Protein AF-0000000084644646 (afdb_homodimer)

InterPro domains:
  IPR000740 GrpE nucleotide exchange factor [MF_01151] (1-124)
  IPR000740 GrpE nucleotide exchange factor [PF01025] (2-123)
  IPR000740 GrpE nucleotide exchange factor [PR00773] (27-42)
  IPR000740 GrpE nucleotide exchange factor [PR00773] (75-90)
  IPR000740 GrpE nucleotide exchange factor [PR00773] (103-122)
  IPR000740 GrpE nucleotide exchange factor [PS01071] (78-122)
  IPR000740 GrpE nucleotide exchange factor [PTHR21237] (2-124)
  IPR000740 GrpE nucleotide exchange factor [cd00446] (2-122)
  IPR009012 GrpE nucleotide exchange factor, head [G3DSA:2.30.22.10] (67-130)
  IPR009012 GrpE nucleotide exchange factor, head [SSF51064] (69-124)
  IPR013805 GrpE nucleotide exchange factor, coiled-coil [G3DSA:3.90.20.20] (1-66)
  IPR013805 GrpE nucleotide exchange factor, coiled-coil [SSF58014] (2-65)

pLDDT: mean 79.56, std 26.29, range [20.42, 98.88]

Foldseek 3Di:
DVVVVVVVVVVVVVVVVVVVVVVVLVVVLVCVVVVVVLVVCVVVCVLVDDDVVVVSVVVVVVQVVQAKDKDDDFFAFDDPVAADEDAEDDDPPPQWTKTFHDWPAIWMAGVVGTSDHTYTHIYTDRPPPCPVPPPPPPPPPPPCVPPDDDDDDDDDDDD/DVVVVVVVVVVVVVVVVVVVVVVVLVVVLVCVVVVVVLVVCVVVCVLVDDPVVVVSVVVVVVQVVQAKDKDDDFFAFDDPVAADEDAEDDDPPPQWTKTFHAWPAIWMAGVVGTSDHTYTHIYTDRPPPCVVPPPPPPPPPPPDDDDDDDDDDDDDDDD

Solvent-accessible surface area (backbone atoms only — not comparable to full-atom values): 18466 Å² total; per-residue (Å²): 108,71,63,58,50,51,52,48,52,52,50,46,55,50,49,21,50,51,33,20,52,49,29,39,48,52,56,54,51,67,43,44,65,41,52,51,51,50,54,51,33,49,75,72,52,68,46,74,57,64,77,55,29,54,40,50,50,47,49,51,49,47,45,42,70,72,37,47,40,76,46,70,52,65,71,36,73,64,42,77,88,50,36,40,75,80,45,80,45,70,89,70,56,93,69,40,46,52,20,26,61,41,64,82,36,78,12,33,26,46,72,90,42,77,68,40,56,10,33,26,28,34,29,52,40,64,67,60,79,66,70,66,69,82,77,77,75,73,75,78,76,77,76,77,66,74,76,86,76,83,79,75,87,77,83,86,84,83,133,107,70,64,60,50,52,52,49,52,52,51,46,55,49,49,21,51,50,35,20,52,50,29,39,49,51,58,53,51,67,44,43,65,41,51,51,51,49,54,51,35,50,74,73,52,68,47,75,57,64,76,57,30,54,40,51,50,48,48,51,49,47,45,44,70,72,38,48,42,77,46,70,52,64,70,34,73,64,43,79,90,52,37,41,75,80,42,81,44,69,88,69,57,94,70,40,46,54,20,27,63,42,66,81,38,76,11,35,26,46,72,90,42,76,68,38,56,10,34,27,29,32,31,51,40,64,66,60,78,62,72,62,66,81,75,76,72,73,73,74,77,70,80,79,77,82,70,85,72,88,78,88,82,82,83,82,88,85,129

Secondary structure (DSSP, 8-state):
-HHHHHHHHHHHHHHHHHHHHHHHHHHHHHTHHHHHHHHHHHHHTTTSSSHHHHHHHHHHHHHHHTTEEEE--TTSBP-TTTEEEEEEES---TTEEEEEEEEEE-EEEETTEEEEPEEEEEEEEE--S------------------------------/-HHHHHHHHHHHHHHHHHHHHHHHHHHHHHTHHHHHHHHHHHHHTTTSSSHHHHHHHHHHHHHHHTTEEEE--TTSBP-TTTEEEEEEES---TTEEEEEEEEEE-EEEETTEEEEPEEEEEEEEE--TT-----------------------------

Sequence (318 aa):
MQADFANYRKRALRDQQAAADRAKASVVSELLHAVDDIERARKHGDLDFGPLKAVADKMMSVLTGLGLKSFGAEGEDFDPVLHEAVQHEGDGGQDAKPVIGTVMRQGYQLGEHVLRNALVAVVETIADDTSEAGSTQQPADSGEAGRPDTADNADAPAEMQADFANYRKRALRDQQAAADRAKASVVSELLHAVDDIERARKHGDLDFGPLKAVADKMMSVLTGLGLKSFGAEGEDFDPVLHEAVQHEGDGGQDAKPVIGTVMRQGYQLGEHVLRNALVAVVETIADDTSEAGSTQQPADSGEAGRPDTADNADAPAE

Radius of gyration: 39.94 Å; Cα contacts (8 Å, |Δi|>4): 393; chains: 2; bounding box: 104×176×83 Å

Structure (mmCIF, N/CA/C/O backbone):
data_AF-0000000084644646-model_v1
#
loop_
_entity.id
_entity.type
_entity.pdbx_description
1 polymer 'GrpE family protein'
#
loop_
_atom_site.group_PDB
_atom_site.id
_atom_site.type_symbol
_atom_site.label_atom_id
_atom_site.label_alt_id
_atom_site.label_comp_id
_atom_site.label_asym_id
_atom_site.label_entity_id
_atom_site.label_seq_id
_atom_site.pdbx_PDB_ins_code
_atom_site.Cartn_x
_atom_site.Cartn_y
_atom_site.Cartn_z
_atom_site.occupancy
_atom_site.B_iso_or_equiv
_atom_site.auth_seq_id
_atom_site.auth_comp_id
_atom_site.auth_asym_id
_atom_site.auth_atom_id
_atom_site.pdbx_PDB_model_num
ATOM 1 N N . MET A 1 1 ? -42.531 0.126 3.594 1 69.69 1 MET A N 1
ATOM 2 C CA . MET A 1 1 ? -41.625 -1.017 3.664 1 69.69 1 MET A CA 1
ATOM 3 C C . MET A 1 1 ? -40.688 -1.024 2.479 1 69.69 1 MET A C 1
ATOM 5 O O . MET A 1 1 ? -39.469 -1.116 2.658 1 69.69 1 MET A O 1
ATOM 9 N N . GLN A 1 2 ? -41.219 -0.684 1.266 1 80 2 GLN A N 1
ATOM 10 C CA . GLN A 1 2 ? -40.406 -0.626 0.056 1 80 2 GLN A CA 1
ATOM 11 C C . GLN A 1 2 ? -39.406 0.521 0.122 1 80 2 GLN A C 1
ATOM 13 O O . GLN A 1 2 ? -38.219 0.343 -0.203 1 80 2 GLN A O 1
ATOM 18 N N . ALA A 1 3 ? -39.875 1.614 0.71 1 86.25 3 ALA A N 1
ATOM 19 C CA . ALA A 1 3 ? -39 2.789 0.799 1 86.25 3 ALA A CA 1
ATOM 20 C C . ALA A 1 3 ? -37.875 2.572 1.813 1 86.25 3 ALA A C 1
ATOM 22 O O . ALA A 1 3 ? -36.75 2.975 1.582 1 86.25 3 ALA A O 1
ATOM 23 N N . ASP A 1 4 ? -38.25 1.938 2.893 1 84.38 4 ASP A N 1
ATOM 24 C CA . ASP A 1 4 ? -37.281 1.646 3.93 1 84.38 4 ASP A CA 1
ATOM 25 C C . ASP A 1 4 ? -36.156 0.734 3.398 1 84.38 4 ASP A C 1
ATOM 27 O O . ASP A 1 4 ? -35 0.946 3.688 1 84.38 4 ASP A O 1
ATOM 31 N N . PHE A 1 5 ? -36.625 -0.142 2.586 1 88.31 5 PHE A N 1
ATOM 32 C CA . PHE A 1 5 ? -35.656 -1.076 2.016 1 88.31 5 PHE A CA 1
ATOM 33 C C . PHE A 1 5 ? -34.781 -0.376 1.002 1 88.31 5 PHE A C 1
ATOM 35 O O . PHE A 1 5 ? -33.562 -0.618 0.963 1 88.31 5 PHE A O 1
ATOM 42 N N . ALA A 1 6 ? -35.312 0.511 0.29 1 90.06 6 ALA A N 1
ATOM 43 C CA . ALA A 1 6 ? -34.531 1.275 -0.683 1 90.06 6 ALA A CA 1
ATOM 44 C C . ALA A 1 6 ? -33.5 2.16 0.012 1 90.06 6 ALA A C 1
ATOM 46 O O . ALA A 1 6 ? -32.375 2.279 -0.449 1 90.06 6 ALA A O 1
ATOM 47 N N . ASN A 1 7 ? -33.969 2.744 1.066 1 92.88 7 ASN A N 1
ATOM 48 C CA . ASN A 1 7 ? -33.031 3.568 1.845 1 92.88 7 ASN A CA 1
ATOM 49 C C . ASN A 1 7 ? -31.906 2.734 2.43 1 92.88 7 ASN A C 1
ATOM 51 O O . ASN A 1 7 ? -30.75 3.164 2.426 1 92.88 7 ASN A O 1
ATOM 55 N N . TYR A 1 8 ? -32.25 1.638 2.9 1 93.31 8 TYR A N 1
ATOM 56 C CA . TYR A 1 8 ? -31.25 0.748 3.477 1 93.31 8 TYR A CA 1
ATOM 57 C C . TYR A 1 8 ? -30.219 0.323 2.428 1 93.31 8 TYR A C 1
ATOM 59 O O . TYR A 1 8 ? -29.031 0.265 2.707 1 93.31 8 TYR A O 1
ATOM 67 N N . ARG A 1 9 ? -30.672 0.011 1.222 1 93.88 9 ARG A N 1
ATOM 68 C CA . ARG A 1 9 ? -29.797 -0.405 0.13 1 93.88 9 ARG A CA 1
ATOM 69 C C . ARG A 1 9 ? -28.797 0.695 -0.222 1 93.88 9 ARG A C 1
ATOM 71 O O . ARG A 1 9 ? -27.625 0.425 -0.424 1 93.88 9 ARG A O 1
ATOM 78 N N . LYS A 1 10 ? -29.312 1.836 -0.232 1 95.75 10 LYS A N 1
ATOM 79 C CA . LYS A 1 10 ? -28.438 2.971 -0.534 1 95.75 10 LYS A CA 1
ATOM 80 C C . LYS A 1 10 ? -27.359 3.133 0.531 1 95.75 10 LYS A C 1
ATOM 82 O O . LYS A 1 10 ? -26.188 3.371 0.208 1 95.75 10 LYS A O 1
ATOM 87 N N . ARG A 1 11 ? -27.766 3.08 1.753 1 96.06 11 ARG A N 1
ATOM 88 C CA . ARG A 1 11 ? -26.812 3.176 2.854 1 96.06 11 ARG A CA 1
ATOM 89 C C . ARG A 1 11 ? -25.797 2.051 2.791 1 96.06 11 ARG A C 1
ATOM 91 O O . ARG A 1 11 ? -24.609 2.273 3.025 1 96.06 11 ARG A O 1
ATOM 98 N N . ALA A 1 12 ? -26.25 0.875 2.445 1 96.19 12 ALA A N 1
ATOM 99 C CA . ALA A 1 12 ? -25.375 -0.282 2.371 1 96.19 12 ALA A CA 1
ATOM 100 C C . ALA A 1 12 ? -24.281 -0.076 1.316 1 96.19 12 ALA A C 1
ATOM 102 O O . ALA A 1 12 ? -23.125 -0.429 1.533 1 96.19 12 ALA A O 1
ATOM 103 N N . LEU A 1 13 ? -24.672 0.456 0.194 1 96.81 13 LEU A N 1
ATOM 104 C CA . LEU A 1 13 ? -23.719 0.726 -0.867 1 96.81 13 LEU A CA 1
ATOM 105 C C . LEU A 1 13 ? -22.703 1.777 -0.426 1 96.81 13 LEU A C 1
ATOM 107 O O . LEU A 1 13 ? -21.516 1.652 -0.711 1 96.81 13 LEU A O 1
ATOM 111 N N . ARG A 1 14 ? -23.172 2.723 0.29 1 97.19 14 ARG A N 1
ATOM 112 C CA . ARG A 1 14 ? -22.281 3.75 0.819 1 97.19 14 ARG A CA 1
ATOM 113 C C . ARG A 1 14 ? -21.297 3.158 1.834 1 97.19 14 ARG A C 1
ATOM 115 O O . ARG A 1 14 ? -20.109 3.486 1.825 1 97.19 14 ARG A O 1
ATOM 122 N N . ASP A 1 15 ? -21.906 2.34 2.637 1 97.5 15 ASP A N 1
ATOM 123 C CA . ASP A 1 15 ? -21.078 1.693 3.652 1 97.5 15 ASP A CA 1
ATOM 124 C C . ASP A 1 15 ? -20.016 0.798 3.014 1 97.5 15 ASP A C 1
ATOM 126 O O . ASP A 1 15 ? -18.906 0.699 3.514 1 97.5 15 ASP A O 1
ATOM 130 N N . GLN A 1 16 ? -20.328 0.205 1.918 1 97.69 16 GLN A N 1
ATOM 131 C CA . GLN A 1 16 ? -19.375 -0.612 1.171 1 97.69 16 GLN A CA 1
ATOM 132 C C . GLN A 1 16 ? -18.219 0.233 0.644 1 97.69 16 GLN A C 1
ATOM 134 O O . GLN A 1 16 ? -17.047 -0.141 0.789 1 97.69 16 GLN A O 1
ATOM 139 N N . GLN A 1 17 ? -18.516 1.289 0.155 1 97.69 17 GLN A N 1
ATOM 140 C CA . GLN A 1 17 ? -17.484 2.186 -0.371 1 97.69 17 GLN A CA 1
ATOM 141 C C . GLN A 1 17 ? -16.609 2.74 0.75 1 97.69 17 GLN A C 1
ATOM 143 O O . GLN A 1 17 ? -15.398 2.846 0.599 1 97.69 17 GLN A O 1
ATOM 148 N N . ALA A 1 18 ? -17.234 3.102 1.836 1 97.44 18 ALA A N 1
ATOM 149 C CA . ALA A 1 18 ? -16.5 3.619 2.982 1 97.44 18 ALA A CA 1
ATOM 150 C C . ALA A 1 18 ? -15.523 2.576 3.521 1 97.44 18 ALA A C 1
ATOM 152 O O . ALA A 1 18 ? -14.406 2.908 3.926 1 97.44 18 ALA A O 1
ATOM 153 N N . ALA A 1 19 ? -15.969 1.361 3.5 1 97.69 19 ALA A N 1
ATOM 154 C CA . ALA A 1 19 ? -15.102 0.277 3.957 1 97.69 19 ALA A CA 1
ATOM 155 C C . ALA A 1 19 ? -13.883 0.125 3.051 1 97.69 19 ALA A C 1
ATOM 157 O O . ALA A 1 19 ? -12.766 -0.087 3.529 1 97.69 19 ALA A O 1
ATOM 158 N N . ALA A 1 20 ? -14.086 0.275 1.779 1 98 20 ALA A N 1
ATOM 159 C CA . ALA A 1 20 ? -12.984 0.213 0.82 1 98 20 ALA A CA 1
ATOM 160 C C . ALA A 1 20 ? -12 1.357 1.04 1 98 20 ALA A C 1
ATOM 162 O O . ALA A 1 20 ? -10.789 1.147 1.041 1 98 20 ALA A O 1
ATOM 163 N N . ASP A 1 21 ? -12.516 2.457 1.255 1 97.75 21 ASP A N 1
ATOM 164 C CA . ASP A 1 21 ? -11.664 3.629 1.468 1 97.75 21 ASP A CA 1
ATOM 165 C C . ASP A 1 21 ? -10.844 3.486 2.744 1 97.75 21 ASP A C 1
ATOM 167 O O . ASP A 1 21 ? -9.656 3.826 2.766 1 97.75 21 ASP A O 1
ATOM 171 N N . ARG A 1 22 ? -11.453 2.973 3.744 1 97.12 22 ARG A N 1
ATOM 172 C CA . ARG A 1 22 ? -10.758 2.773 5.012 1 97.12 22 ARG A CA 1
ATOM 173 C C . ARG A 1 22 ? -9.664 1.718 4.875 1 97.12 22 ARG A C 1
ATOM 175 O O . ARG A 1 22 ? -8.594 1.845 5.473 1 97.12 22 ARG A O 1
ATOM 182 N N . ALA A 1 23 ? -9.977 0.747 4.094 1 97.56 23 ALA A N 1
ATOM 183 C CA . ALA A 1 23 ? -8.992 -0.308 3.887 1 97.56 23 ALA A CA 1
ATOM 184 C C . ALA A 1 23 ? -7.766 0.223 3.145 1 97.56 23 ALA A C 1
ATOM 186 O O . ALA A 1 23 ? -6.629 -0.072 3.518 1 97.56 23 ALA A O 1
ATOM 187 N N . LYS A 1 24 ? -7.957 1.022 2.174 1 98.12 24 LYS A N 1
ATOM 188 C CA . LYS A 1 24 ? -6.852 1.661 1.465 1 98.12 24 LYS A CA 1
ATOM 189 C C . LYS A 1 24 ? -6.023 2.531 2.406 1 98.12 24 LYS A C 1
ATOM 191 O O . LYS A 1 24 ? -4.793 2.451 2.416 1 98.12 24 LYS A O 1
ATOM 196 N N . ALA A 1 25 ? -6.75 3.24 3.172 1 98.19 25 ALA A N 1
ATOM 197 C CA . ALA A 1 25 ? -6.094 4.137 4.117 1 98.19 25 ALA A CA 1
ATOM 198 C C . ALA A 1 25 ? -5.258 3.355 5.125 1 98.19 25 ALA A C 1
ATOM 200 O O . ALA A 1 25 ? -4.152 3.77 5.48 1 98.19 25 ALA A O 1
ATOM 201 N N . SER A 1 26 ? -5.766 2.297 5.527 1 97.62 26 SER A N 1
ATOM 202 C CA . SER A 1 26 ? -5.062 1.474 6.508 1 97.62 26 SER A CA 1
ATOM 203 C C . SER A 1 26 ? -3.762 0.922 5.934 1 97.62 26 SER A C 1
ATOM 205 O O . SER A 1 26 ? -2.725 0.95 6.598 1 97.62 26 SER A O 1
ATOM 207 N N . VAL A 1 27 ? -3.756 0.471 4.699 1 98 27 VAL A N 1
ATOM 208 C CA . VAL A 1 27 ? -2.547 -0.05 4.07 1 98 27 VAL A CA 1
ATOM 209 C C . VAL A 1 27 ? -1.52 1.068 3.918 1 98 27 VAL A C 1
ATOM 211 O O . VAL A 1 27 ? -0.35 0.897 4.27 1 98 27 VAL A O 1
ATOM 214 N N . VAL A 1 28 ? -1.95 2.135 3.451 1 98.38 28 VAL A N 1
ATOM 215 C CA . VAL A 1 28 ? -1.043 3.252 3.209 1 98.38 28 VAL A CA 1
ATOM 216 C C . VAL A 1 28 ? -0.473 3.752 4.535 1 98.38 28 VAL A C 1
ATOM 218 O O . VAL A 1 28 ? 0.704 4.109 4.617 1 98.38 28 VAL A O 1
ATOM 221 N N . SER A 1 29 ? -1.281 3.727 5.586 1 98.5 29 SER A N 1
ATOM 222 C CA . SER A 1 29 ? -0.823 4.133 6.91 1 98.5 29 SER A CA 1
ATOM 223 C C . SER A 1 29 ? 0.323 3.252 7.395 1 98.5 29 SER A C 1
ATOM 225 O O . SER A 1 29 ? 1.281 3.742 7.996 1 98.5 29 SER A O 1
ATOM 227 N N . GLU A 1 30 ? 0.256 2.004 7.098 1 97.62 30 GLU A N 1
ATOM 228 C CA . GLU A 1 30 ? 1.301 1.073 7.516 1 97.62 30 GLU A CA 1
ATOM 229 C C . GLU A 1 30 ? 2.607 1.341 6.773 1 97.62 30 GLU A C 1
ATOM 231 O O . GLU A 1 30 ? 3.686 0.988 7.258 1 97.62 30 GLU A O 1
ATOM 236 N N . LEU A 1 31 ? 2.5 2.031 5.688 1 97.5 31 LEU A N 1
ATOM 237 C CA . LEU A 1 31 ? 3.674 2.273 4.855 1 97.5 31 LEU A CA 1
ATOM 238 C C . LEU A 1 31 ? 4.297 3.627 5.176 1 97.5 31 LEU A C 1
ATOM 240 O O . LEU A 1 31 ? 5.355 3.973 4.641 1 97.5 31 LEU A O 1
ATOM 244 N N . LEU A 1 32 ? 3.725 4.324 6.09 1 97.69 32 LEU A N 1
ATOM 245 C CA . LEU A 1 32 ? 4.168 5.691 6.332 1 97.69 32 LEU A CA 1
ATOM 246 C C . LEU A 1 32 ? 5.574 5.711 6.922 1 97.69 32 LEU A C 1
ATOM 248 O O . LEU A 1 32 ? 6.355 6.625 6.645 1 97.69 32 LEU A O 1
ATOM 252 N N . HIS A 1 33 ? 5.957 4.781 7.652 1 94.31 33 HIS A N 1
ATOM 253 C CA . HIS A 1 33 ? 7.316 4.738 8.18 1 94.31 33 HIS A CA 1
ATOM 254 C C . HIS A 1 33 ? 8.336 4.621 7.051 1 94.31 33 HIS A C 1
ATOM 256 O O . HIS A 1 33 ? 9.414 5.219 7.121 1 94.31 33 HIS A O 1
ATOM 262 N N . ALA A 1 34 ? 8 3.857 6.059 1 93.5 34 ALA A N 1
ATOM 263 C CA . ALA A 1 34 ? 8.875 3.758 4.895 1 93.5 34 ALA A CA 1
ATOM 264 C C . ALA A 1 34 ? 8.945 5.086 4.148 1 93.5 34 ALA A C 1
ATOM 266 O O . ALA A 1 34 ? 10.016 5.484 3.68 1 93.5 34 ALA A O 1
ATOM 267 N N . VAL A 1 35 ? 7.84 5.727 4.023 1 95.56 35 VAL A N 1
ATOM 268 C CA . VAL A 1 35 ? 7.789 7.035 3.377 1 95.56 35 VAL A CA 1
ATOM 269 C C . VAL A 1 35 ? 8.688 8.016 4.129 1 95.56 35 VAL A C 1
ATOM 271 O O . VAL A 1 35 ? 9.469 8.742 3.514 1 95.56 35 VAL A O 1
ATOM 274 N N . ASP A 1 36 ? 8.578 7.914 5.418 1 94.75 36 ASP A N 1
ATOM 275 C CA . ASP A 1 36 ? 9.414 8.781 6.242 1 94.75 36 ASP A CA 1
ATOM 276 C C . ASP A 1 36 ? 10.891 8.516 5.992 1 94.75 36 ASP A C 1
ATOM 278 O O . ASP A 1 36 ? 11.688 9.453 5.895 1 94.75 36 ASP A O 1
ATOM 282 N N . ASP A 1 37 ? 11.211 7.289 5.918 1 92.31 37 ASP A N 1
ATOM 283 C CA . ASP A 1 37 ? 12.602 6.918 5.68 1 92.31 37 ASP A CA 1
ATOM 284 C C . ASP A 1 37 ? 13.062 7.375 4.297 1 92.31 37 ASP A C 1
ATOM 286 O O . ASP A 1 37 ? 14.195 7.824 4.133 1 92.31 37 ASP A O 1
ATOM 290 N N . ILE A 1 38 ? 12.234 7.312 3.324 1 92.94 38 ILE A N 1
ATOM 291 C CA . ILE A 1 38 ? 12.555 7.754 1.97 1 92.94 38 ILE A CA 1
ATOM 292 C C . ILE A 1 38 ? 12.789 9.266 1.959 1 92.94 38 ILE A C 1
ATOM 294 O O . ILE A 1 38 ? 13.773 9.742 1.385 1 92.94 38 ILE A O 1
ATOM 298 N N . GLU A 1 39 ? 11.93 9.938 2.598 1 93.25 39 GLU A N 1
ATOM 299 C CA . GLU A 1 39 ? 12.039 11.391 2.635 1 93.25 39 GLU A CA 1
ATOM 300 C C . GLU A 1 39 ? 13.305 11.828 3.373 1 93.25 39 GLU A C 1
ATOM 302 O O . GLU A 1 39 ? 13.977 12.781 2.963 1 93.25 39 GLU A O 1
ATOM 307 N N . ARG A 1 40 ? 13.594 11.141 4.395 1 92.19 40 ARG A N 1
ATOM 308 C CA . ARG A 1 40 ? 14.828 11.43 5.129 1 92.19 40 ARG A CA 1
ATOM 309 C C . ARG A 1 40 ? 16.047 11.172 4.262 1 92.19 40 ARG A C 1
ATOM 311 O O . ARG A 1 40 ? 16.984 11.977 4.242 1 92.19 40 ARG A O 1
ATOM 318 N N . ALA A 1 41 ? 16.047 10.086 3.666 1 89.12 41 ALA A N 1
ATOM 319 C CA . ALA A 1 41 ? 17.156 9.734 2.785 1 89.12 41 ALA A CA 1
ATOM 320 C C . ALA A 1 41 ? 17.328 10.766 1.673 1 89.12 41 ALA A C 1
ATOM 322 O O . ALA A 1 41 ? 18.453 11.133 1.315 1 89.12 41 ALA A O 1
ATOM 323 N N . ARG A 1 42 ? 16.25 11.219 1.121 1 90.06 42 ARG A N 1
ATOM 324 C CA . ARG A 1 42 ? 16.281 12.234 0.076 1 90.06 42 ARG A CA 1
ATOM 325 C C . ARG A 1 42 ? 16.922 13.523 0.592 1 90.06 42 ARG A C 1
ATOM 327 O O . ARG A 1 42 ? 17.734 14.141 -0.093 1 90.06 42 ARG A O 1
ATOM 334 N N . LYS A 1 43 ? 16.578 13.867 1.71 1 90.94 43 LYS A N 1
ATOM 335 C CA . LYS A 1 43 ? 17.109 15.086 2.314 1 90.94 43 LYS A CA 1
ATOM 336 C C . LYS A 1 43 ? 18.609 14.984 2.527 1 90.94 43 LYS A C 1
ATOM 338 O O . LYS A 1 4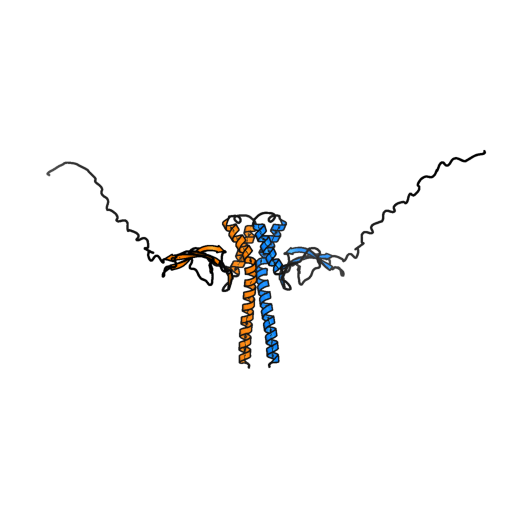3 ? 19.328 15.984 2.434 1 90.94 43 LYS A O 1
ATOM 343 N N . HIS A 1 44 ? 19.156 13.812 2.756 1 88.62 44 HIS A N 1
ATOM 344 C CA . HIS A 1 44 ? 20.562 13.617 3.037 1 88.62 44 HIS A CA 1
ATOM 345 C C . HIS A 1 44 ? 21.344 13.32 1.76 1 88.62 44 HIS A C 1
ATOM 347 O O . HIS A 1 44 ? 22.562 13.125 1.8 1 88.62 44 HIS A O 1
ATOM 353 N N . GLY A 1 45 ? 20.641 13.164 0.657 1 86.56 45 GLY A N 1
ATOM 354 C CA . GLY A 1 45 ? 21.312 12.922 -0.618 1 86.56 45 GLY A CA 1
ATOM 355 C C . GLY A 1 45 ? 21.609 11.461 -0.868 1 86.56 45 GLY A C 1
ATOM 356 O O . GLY A 1 45 ? 22.328 11.117 -1.812 1 86.56 45 GLY A O 1
ATOM 357 N N . ASP A 1 46 ? 21.047 10.586 -0.043 1 82.69 46 ASP A N 1
ATOM 358 C CA . ASP A 1 46 ? 21.344 9.164 -0.12 1 82.69 46 ASP A CA 1
ATOM 359 C C . ASP A 1 46 ? 20.609 8.516 -1.296 1 82.69 46 ASP A C 1
ATOM 361 O O . ASP A 1 46 ? 20.906 7.379 -1.67 1 82.69 46 ASP A O 1
ATOM 365 N N . LEU A 1 47 ? 19.688 9.32 -1.889 1 83.25 47 LEU A N 1
ATOM 366 C CA . LEU A 1 47 ? 18.891 8.773 -2.986 1 83.25 47 LEU A CA 1
ATOM 367 C C . LEU A 1 47 ? 19.25 9.445 -4.305 1 83.25 47 LEU A C 1
ATOM 369 O O . LEU A 1 47 ? 18.469 9.43 -5.254 1 83.25 47 LEU A O 1
ATOM 373 N N . ASP A 1 48 ? 20.422 9.969 -4.277 1 80.38 48 ASP A N 1
ATOM 374 C CA . ASP A 1 48 ? 20.828 10.664 -5.492 1 80.38 48 ASP A CA 1
ATOM 375 C C . ASP A 1 48 ? 21.266 9.688 -6.574 1 80.38 48 ASP A C 1
ATOM 377 O O . ASP A 1 48 ? 21.234 10.008 -7.762 1 80.38 48 ASP A O 1
ATOM 381 N N . PHE A 1 49 ? 21.641 8.484 -6.137 1 73.19 49 PHE A N 1
ATOM 382 C CA . PHE A 1 49 ? 22.125 7.5 -7.105 1 73.19 49 PHE A CA 1
ATOM 383 C C . PHE A 1 49 ? 21.781 6.086 -6.648 1 73.19 49 PHE A C 1
ATOM 385 O O . PHE A 1 49 ? 21.344 5.883 -5.516 1 73.19 49 PHE A O 1
ATOM 392 N N . GLY A 1 50 ? 21.688 5.207 -7.629 1 72.38 50 GLY A N 1
ATOM 393 C CA . GLY A 1 50 ? 21.641 3.789 -7.312 1 72.38 50 GLY A CA 1
ATOM 394 C C . GLY A 1 50 ? 20.281 3.172 -7.504 1 72.38 50 GLY A C 1
ATOM 395 O O . GLY A 1 50 ? 19.297 3.879 -7.781 1 72.38 50 GLY A O 1
ATOM 396 N N . PRO A 1 51 ? 20.188 1.926 -7.531 1 71.94 51 PRO A N 1
ATOM 397 C CA . PRO A 1 51 ? 19 1.135 -7.816 1 71.94 51 PRO A CA 1
ATOM 398 C C . PRO A 1 51 ? 17.859 1.407 -6.832 1 71.94 51 PRO A C 1
ATOM 400 O O . PRO A 1 51 ? 16.688 1.294 -7.191 1 71.94 51 PRO A O 1
ATOM 403 N N . LEU A 1 52 ? 18.219 1.907 -5.742 1 74.5 52 LEU A N 1
ATOM 404 C CA . LEU A 1 52 ? 17.172 2.031 -4.73 1 74.5 52 LEU A CA 1
ATOM 405 C C . LEU A 1 52 ? 16.469 3.373 -4.848 1 74.5 52 LEU A C 1
ATOM 407 O O . LEU A 1 52 ? 15.367 3.549 -4.305 1 74.5 52 LEU A O 1
ATOM 411 N N . LYS A 1 53 ? 17.109 4.199 -5.625 1 83.56 53 LYS A N 1
ATOM 412 C CA . LYS A 1 53 ? 16.375 5.41 -5.996 1 83.56 53 LYS A CA 1
ATOM 413 C C . LYS A 1 53 ? 15.117 5.07 -6.801 1 83.56 53 LYS A C 1
ATOM 415 O O . LYS A 1 53 ? 14.055 5.645 -6.57 1 83.56 53 LYS A O 1
ATOM 420 N N . ALA A 1 54 ? 15.336 4.176 -7.609 1 84.62 54 ALA A N 1
ATOM 421 C CA . ALA A 1 54 ? 14.227 3.783 -8.469 1 84.62 54 ALA A CA 1
ATOM 422 C C . ALA A 1 54 ? 13.102 3.15 -7.66 1 84.62 54 ALA A C 1
ATOM 424 O O . ALA A 1 54 ? 11.922 3.391 -7.93 1 84.62 54 ALA A O 1
ATOM 425 N N . VAL A 1 55 ? 13.477 2.352 -6.703 1 87.44 55 VAL A N 1
ATOM 426 C CA . VAL A 1 55 ? 12.484 1.706 -5.852 1 87.44 55 VAL A CA 1
ATOM 427 C C . VAL A 1 55 ? 11.727 2.762 -5.043 1 87.44 55 VAL A C 1
ATOM 429 O O . VAL A 1 55 ? 10.5 2.73 -4.965 1 87.44 55 VAL A O 1
ATOM 432 N N . ALA A 1 56 ? 12.5 3.646 -4.488 1 90.31 56 ALA A N 1
ATOM 433 C CA . ALA A 1 56 ? 11.898 4.73 -3.717 1 90.31 56 ALA A CA 1
ATOM 434 C C . ALA A 1 56 ? 10.961 5.566 -4.582 1 90.31 56 ALA A C 1
ATOM 436 O O . ALA A 1 56 ? 9.828 5.852 -4.188 1 90.31 56 ALA A O 1
ATOM 437 N N . ASP A 1 57 ? 11.422 5.863 -5.738 1 91.81 57 ASP A N 1
ATOM 438 C CA . ASP A 1 57 ? 10.633 6.684 -6.652 1 91.81 57 ASP A CA 1
ATOM 439 C C . ASP A 1 57 ? 9.352 5.969 -7.062 1 91.81 57 ASP A C 1
ATOM 441 O O . ASP A 1 57 ? 8.281 6.582 -7.125 1 91.81 57 ASP A O 1
ATOM 445 N N . LYS A 1 58 ? 9.453 4.781 -7.32 1 91.69 58 LYS A N 1
ATOM 446 C CA . LYS A 1 58 ? 8.289 3.992 -7.715 1 91.69 58 LYS A CA 1
ATOM 447 C C . LYS A 1 58 ? 7.289 3.879 -6.57 1 91.69 58 LYS A C 1
ATOM 449 O O . LYS A 1 58 ? 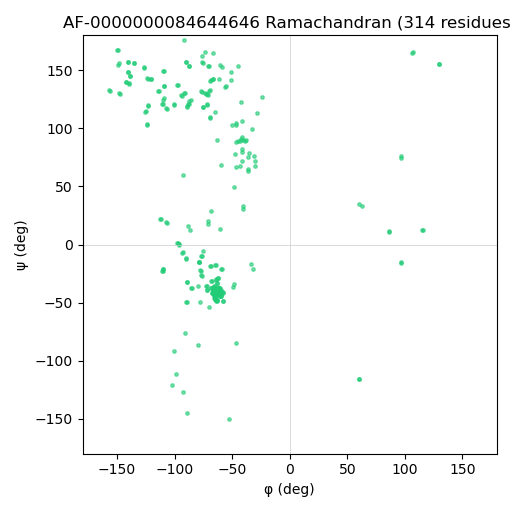6.082 4.039 -6.773 1 91.69 58 LYS A O 1
ATOM 454 N N . MET A 1 59 ? 7.797 3.58 -5.43 1 93.25 59 MET A N 1
ATOM 455 C CA . MET A 1 59 ? 6.918 3.502 -4.266 1 93.25 59 MET A CA 1
ATOM 456 C C . MET A 1 59 ? 6.191 4.82 -4.047 1 93.25 59 MET A C 1
ATOM 458 O O . MET A 1 59 ? 4.969 4.84 -3.879 1 93.25 59 MET A O 1
ATOM 462 N N . MET A 1 60 ? 6.977 5.887 -4.082 1 95.75 60 MET A N 1
ATOM 463 C CA . MET A 1 60 ? 6.371 7.195 -3.859 1 95.75 60 MET A CA 1
ATOM 464 C C . MET A 1 60 ? 5.367 7.523 -4.957 1 95.75 60 MET A C 1
ATOM 466 O O . MET A 1 60 ? 4.312 8.102 -4.688 1 95.75 60 MET A O 1
ATOM 470 N N . SER A 1 61 ? 5.719 7.16 -6.129 1 96.94 61 SER A N 1
ATOM 471 C CA . SER A 1 61 ? 4.82 7.406 -7.254 1 96.94 61 SER A CA 1
ATOM 472 C C . SER A 1 61 ? 3.496 6.672 -7.07 1 96.94 61 SER A C 1
ATOM 474 O O . SER A 1 61 ? 2.428 7.238 -7.316 1 96.94 61 SER A O 1
ATOM 476 N N . VAL A 1 62 ? 3.502 5.473 -6.633 1 96.75 62 VAL A N 1
ATOM 477 C CA . VAL A 1 62 ? 2.293 4.688 -6.406 1 96.75 62 VAL A CA 1
ATOM 478 C C . VAL A 1 62 ? 1.452 5.336 -5.312 1 96.75 62 VAL A C 1
ATOM 480 O O . VAL A 1 62 ? 0.247 5.539 -5.484 1 96.75 62 VAL A O 1
ATOM 483 N N . LEU A 1 63 ? 2.043 5.664 -4.258 1 97.75 63 LEU A N 1
ATOM 484 C CA . LEU A 1 63 ? 1.312 6.211 -3.119 1 97.75 63 LEU A CA 1
ATOM 485 C C . LEU A 1 63 ? 0.71 7.57 -3.459 1 97.75 63 LEU A C 1
ATOM 487 O O . LEU A 1 63 ? -0.432 7.855 -3.094 1 97.75 63 LEU A O 1
ATOM 491 N N . THR A 1 64 ? 1.51 8.352 -4.184 1 98 64 THR A N 1
ATOM 492 C CA . THR A 1 64 ? 0.984 9.641 -4.633 1 98 64 THR A CA 1
ATOM 493 C C . THR A 1 64 ? -0.172 9.438 -5.605 1 98 64 THR A C 1
ATOM 495 O O . THR A 1 64 ? -1.157 10.18 -5.57 1 98 64 THR A O 1
ATOM 498 N N . GLY A 1 65 ? -0.02 8.477 -6.418 1 97.19 65 GLY A N 1
ATOM 499 C CA . GLY A 1 65 ? -1.083 8.148 -7.355 1 97.19 65 GLY A CA 1
ATOM 500 C C . GLY A 1 65 ? -2.365 7.711 -6.676 1 97.19 65 GLY A C 1
ATOM 501 O O . GLY A 1 65 ? -3.459 7.918 -7.207 1 97.19 65 GLY A O 1
ATOM 502 N N . LEU A 1 66 ? -2.258 7.145 -5.523 1 97.06 66 LEU A N 1
ATOM 503 C CA . LEU A 1 66 ? -3.412 6.723 -4.734 1 97.06 66 LEU A CA 1
ATOM 504 C C . LEU A 1 66 ? -4.047 7.914 -4.023 1 97.06 66 LEU A C 1
ATOM 506 O O . LEU A 1 66 ? -5.145 7.797 -3.471 1 97.06 66 LEU A O 1
ATOM 510 N N . GLY A 1 67 ? -3.303 9.008 -3.975 1 97.81 67 GLY A N 1
ATOM 511 C CA . GLY A 1 67 ? -3.855 10.211 -3.373 1 97.81 67 GLY A CA 1
ATOM 512 C C . GLY A 1 67 ? -3.127 10.633 -2.111 1 97.81 67 GLY A C 1
ATOM 513 O O . GLY A 1 67 ? -3.613 11.484 -1.365 1 97.81 67 GLY A O 1
ATOM 514 N N . LEU A 1 68 ? -2.016 10.078 -1.846 1 98.62 68 LEU A N 1
ATOM 515 C CA . LEU A 1 68 ? -1.25 10.461 -0.665 1 98.62 68 LEU A CA 1
ATOM 516 C C . LEU A 1 68 ? -0.68 11.867 -0.818 1 98.62 68 LEU A C 1
ATOM 518 O O . LEU A 1 68 ? -0.075 12.188 -1.844 1 98.62 68 LEU A O 1
ATOM 522 N N . LYS A 1 69 ? -0.882 12.633 0.255 1 98.19 69 LYS A N 1
ATOM 523 C CA . LYS A 1 69 ? -0.348 13.992 0.287 1 98.19 69 LYS A CA 1
ATOM 524 C C . LYS A 1 69 ? 0.213 14.328 1.665 1 98.19 69 LYS A C 1
ATOM 526 O O . LYS A 1 69 ? -0.381 13.977 2.688 1 98.19 69 LYS A O 1
ATOM 531 N N . SER A 1 70 ? 1.333 14.984 1.638 1 98 70 SER A N 1
ATOM 532 C CA . SER A 1 70 ? 1.895 15.477 2.893 1 98 70 SER A CA 1
ATOM 533 C C . SER A 1 70 ? 1.346 16.859 3.244 1 98 70 SER A C 1
ATOM 535 O O . SER A 1 70 ? 0.846 17.562 2.373 1 98 70 SER A O 1
ATOM 537 N N . PHE A 1 71 ? 1.336 17.141 4.527 1 97.81 71 PHE A N 1
ATOM 538 C CA . PHE A 1 71 ? 0.996 18.469 4.996 1 97.81 71 PHE A CA 1
ATOM 539 C C . PHE A 1 71 ? 1.728 18.797 6.293 1 97.81 71 PHE A C 1
ATOM 541 O O . PHE A 1 71 ? 2.316 17.906 6.918 1 97.81 71 PHE A O 1
ATOM 548 N N . GLY A 1 72 ? 1.696 20.094 6.664 1 96.44 72 GLY A N 1
ATOM 549 C CA . GLY A 1 72 ? 2.387 20.562 7.859 1 96.44 72 GLY A CA 1
ATOM 550 C C . GLY A 1 72 ? 3.756 21.141 7.57 1 96.44 72 GLY A C 1
ATOM 551 O O . GLY A 1 72 ? 4.777 20.516 7.855 1 96.44 72 GLY A O 1
ATOM 552 N N . ALA A 1 73 ? 3.762 22.328 7.055 1 96.94 73 ALA A N 1
ATOM 553 C CA . ALA A 1 73 ? 5.012 23.031 6.77 1 96.94 73 ALA A CA 1
ATOM 554 C C . ALA A 1 73 ? 5.211 24.203 7.727 1 96.94 73 ALA A C 1
ATOM 556 O O . ALA A 1 73 ? 4.242 24.812 8.188 1 96.94 73 ALA A O 1
ATOM 557 N N . GLU A 1 74 ? 6.473 24.422 7.957 1 97 74 GLU A N 1
ATOM 558 C CA . GLU A 1 74 ? 6.773 25.594 8.773 1 97 74 GLU A CA 1
ATOM 559 C C . GLU A 1 74 ? 6.176 26.859 8.164 1 97 74 GLU A C 1
ATOM 561 O O . GLU A 1 74 ? 6.203 27.031 6.941 1 97 74 GLU A O 1
ATOM 566 N N . GLY A 1 75 ? 5.578 27.672 9 1 95.75 75 GLY A N 1
ATOM 567 C CA . GLY A 1 75 ? 5.016 28.938 8.539 1 95.75 75 GLY A CA 1
ATOM 568 C C . GLY A 1 75 ? 3.529 28.844 8.242 1 95.75 75 GLY A C 1
ATOM 569 O O . GLY A 1 75 ? 2.852 29.875 8.141 1 95.75 75 GLY A O 1
ATOM 570 N N . GLU A 1 76 ? 2.994 27.719 8.125 1 96.38 76 GLU A N 1
ATOM 571 C CA . GLU A 1 76 ? 1.568 27.531 7.879 1 96.38 76 GLU A CA 1
ATOM 572 C C . GLU A 1 76 ? 0.753 27.766 9.141 1 96.38 76 GLU A C 1
ATOM 574 O O . GLU A 1 76 ? 1.264 27.609 10.258 1 96.38 76 GLU A O 1
ATOM 579 N N . ASP A 1 77 ? -0.524 28.094 8.82 1 96.31 77 ASP A N 1
ATOM 580 C CA . ASP A 1 77 ? -1.431 28.234 9.961 1 96.31 77 ASP A CA 1
ATOM 581 C C . ASP A 1 77 ? -1.644 26.891 10.656 1 96.31 77 ASP A C 1
ATOM 583 O O . ASP A 1 77 ? -1.761 25.859 10 1 96.31 77 ASP A O 1
ATOM 587 N N . PHE A 1 78 ? -1.719 27.047 11.992 1 97.56 78 PHE A N 1
ATOM 588 C CA . PHE A 1 78 ? -2.023 25.859 12.766 1 97.56 78 PHE A CA 1
ATOM 589 C C . PHE A 1 78 ? -3.482 25.453 12.594 1 97.56 78 PHE A C 1
ATOM 591 O O . PHE A 1 78 ? -4.379 26.297 12.664 1 97.56 78 PHE A O 1
ATOM 598 N N . ASP A 1 79 ? -3.715 24.219 12.281 1 97.88 79 ASP A N 1
ATOM 599 C CA . ASP A 1 79 ? -5.035 23.609 12.172 1 97.88 79 ASP A CA 1
ATOM 600 C C . ASP A 1 79 ? -5.137 22.375 13.055 1 97.88 79 ASP A C 1
ATOM 602 O O . ASP A 1 79 ? -4.496 21.359 12.773 1 97.88 79 ASP A O 1
ATOM 606 N N . PRO A 1 80 ? -5.969 22.406 14.055 1 96.94 80 PRO A N 1
ATOM 607 C CA . PRO A 1 80 ? -6.012 21.281 15.008 1 96.94 80 PRO A CA 1
ATOM 608 C C . PRO A 1 80 ? -6.484 19.984 14.367 1 96.94 80 PRO A C 1
ATOM 610 O O . PRO A 1 80 ? -6.273 18.906 14.922 1 96.94 80 PRO A O 1
ATOM 613 N N . VAL A 1 81 ? -7.109 20.047 13.219 1 97.12 81 VAL A N 1
ATOM 614 C CA . VAL A 1 81 ? -7.555 18.844 12.516 1 97.12 81 VAL A CA 1
ATOM 615 C C . VAL A 1 81 ? -6.363 18.172 11.836 1 97.12 81 VAL A C 1
ATOM 617 O O . VAL A 1 81 ? -6.316 16.953 11.734 1 97.12 81 VAL A O 1
ATOM 620 N N . LEU A 1 82 ? -5.414 18.891 11.539 1 98.31 82 LEU A N 1
ATOM 621 C CA . LEU A 1 82 ? -4.281 18.391 10.75 1 98.31 82 LEU A CA 1
ATOM 622 C C . LEU A 1 82 ? -3.023 18.312 11.609 1 98.31 82 LEU A C 1
ATOM 624 O O . LEU A 1 82 ? -2.104 17.547 11.289 1 98.31 82 LEU A O 1
ATOM 628 N N . HIS A 1 83 ? -3.045 19.078 12.625 1 98.75 83 HIS A N 1
ATOM 629 C CA . HIS A 1 83 ? -1.802 19.234 13.367 1 98.75 83 HIS A CA 1
ATOM 630 C C . HIS A 1 83 ? -1.985 18.859 14.836 1 98.75 83 HIS A C 1
ATOM 632 O O . HIS A 1 83 ? -3.037 19.125 15.422 1 98.75 83 HIS A O 1
ATOM 638 N N . GLU A 1 84 ? -0.968 18.234 15.375 1 98.5 84 GLU A N 1
ATOM 639 C CA . GLU A 1 84 ? -0.831 18 16.812 1 98.5 84 GLU A CA 1
ATOM 640 C C . GLU A 1 84 ? 0.293 18.859 17.406 1 98.5 84 GLU A C 1
ATOM 642 O O . GLU A 1 84 ? 1.46 18.688 17.031 1 98.5 84 GLU A O 1
ATOM 647 N N . ALA A 1 85 ? -0.09 19.641 18.328 1 98 85 ALA A N 1
ATOM 648 C CA . ALA A 1 85 ? 0.898 20.531 18.922 1 98 85 ALA A CA 1
ATOM 649 C C . ALA A 1 85 ? 1.548 19.891 20.156 1 98 85 ALA A C 1
ATOM 651 O O . ALA A 1 85 ? 0.854 19.438 21.062 1 98 85 ALA A O 1
ATOM 652 N N . VAL A 1 86 ? 2.889 19.953 20.141 1 97.31 86 VAL A N 1
ATOM 653 C CA . VAL A 1 86 ? 3.588 19.375 21.281 1 97.31 86 VAL A CA 1
ATOM 654 C C . VAL A 1 86 ? 4.227 20.5 22.109 1 97.31 86 VAL A C 1
ATOM 656 O O . VAL A 1 86 ? 4.621 20.281 23.25 1 97.31 86 VAL A O 1
ATOM 659 N N . GLN A 1 87 ? 4.434 21.625 21.531 1 95.69 87 GLN A N 1
ATOM 660 C CA . GLN A 1 87 ? 5.004 22.797 22.188 1 95.69 87 GLN A CA 1
ATOM 661 C C . GLN A 1 87 ? 4.332 24.078 21.688 1 95.69 87 GLN A C 1
ATOM 663 O O . GLN A 1 87 ? 3.998 24.203 20.516 1 95.69 87 GLN A O 1
ATOM 668 N N . HIS A 1 88 ? 4.094 24.984 22.594 1 92.31 88 HIS A N 1
ATOM 669 C CA . HIS A 1 88 ? 3.547 26.312 22.281 1 92.31 88 HIS A CA 1
ATOM 670 C C . HIS A 1 88 ? 4.457 27.422 22.781 1 92.31 88 HIS A C 1
ATOM 672 O O . HIS A 1 88 ? 4.84 27.438 23.953 1 92.31 88 HIS A O 1
ATOM 678 N N . GLU A 1 89 ? 4.832 28.125 21.766 1 87 89 GLU A N 1
ATOM 679 C CA . GLU A 1 89 ? 5.66 29.266 22.141 1 87 89 GLU A CA 1
ATOM 680 C C . GLU A 1 89 ? 4.953 30.578 21.844 1 87 89 GLU A C 1
ATOM 682 O O . GLU A 1 89 ? 4.414 30.766 20.75 1 87 89 GLU A O 1
ATOM 687 N N . GLY A 1 90 ? 4.926 31.516 22.812 1 80.38 90 GLY A N 1
ATOM 688 C CA . GLY A 1 90 ? 4.367 32.844 22.641 1 80.38 90 GLY A CA 1
ATOM 689 C C . GLY A 1 90 ? 3.4 33.219 23.734 1 80.38 90 GLY A C 1
ATOM 690 O O . GLY A 1 90 ? 3.008 32.375 24.547 1 80.38 90 GLY A O 1
ATOM 691 N N . ASP A 1 91 ? 3.244 34.531 23.938 1 70 91 ASP A N 1
ATOM 692 C CA . ASP A 1 91 ? 2.543 35.125 25.078 1 70 91 ASP A CA 1
ATOM 693 C C . ASP A 1 91 ? 1.053 35.281 24.781 1 70 91 ASP A C 1
ATOM 695 O O . ASP A 1 91 ? 0.282 35.688 25.656 1 70 91 ASP A O 1
ATOM 699 N N . GLY A 1 92 ? 0.549 34.656 23.828 1 65.44 92 GLY A N 1
ATOM 700 C CA . GLY A 1 92 ? -0.888 34.594 23.609 1 65.44 92 GLY A CA 1
ATOM 701 C C . GLY A 1 92 ? -1.52 35.969 23.391 1 65.44 92 GLY A C 1
ATOM 702 O O . GLY A 1 92 ? -2.682 36.156 23.734 1 65.44 92 GLY A O 1
ATOM 703 N N . GLY A 1 93 ? -0.802 36.938 22.719 1 63.28 93 GLY A N 1
ATOM 704 C CA . GLY A 1 93 ? -1.534 38.188 22.594 1 63.28 93 GLY A CA 1
ATOM 705 C C . GLY A 1 93 ? -2.834 38.031 21.828 1 63.28 93 GLY A C 1
ATOM 706 O O . GLY A 1 93 ? -3.084 37 21.203 1 63.28 93 GLY A O 1
ATOM 707 N N . GLN A 1 94 ? -3.852 38.906 22.047 1 64.75 94 GLN A N 1
ATOM 708 C CA . GLN A 1 94 ? -5.23 38.875 21.578 1 64.75 94 GLN A CA 1
ATOM 709 C C . GLN A 1 94 ? -5.289 38.625 20.078 1 64.75 94 GLN A C 1
ATOM 711 O O . GLN A 1 94 ? -6.152 37.906 19.594 1 64.75 94 GLN A O 1
ATOM 716 N N . ASP A 1 95 ? -4.344 39.156 19.25 1 70.5 95 ASP A N 1
ATOM 717 C CA . ASP A 1 95 ? -4.41 39.062 17.797 1 70.5 95 ASP A CA 1
ATOM 718 C C . ASP A 1 95 ? -3.398 38.062 17.234 1 70.5 95 ASP A C 1
ATOM 720 O O . ASP A 1 95 ? -3.154 38.031 16.031 1 70.5 95 ASP A O 1
ATOM 724 N N . ALA A 1 96 ? -2.959 37.219 18.141 1 78.19 96 ALA A N 1
ATOM 725 C CA . ALA A 1 96 ? -1.911 36.312 17.688 1 78.19 96 ALA A CA 1
ATOM 726 C C . ALA A 1 96 ? -2.508 35.062 17.016 1 78.19 96 ALA A C 1
ATOM 728 O O . ALA A 1 96 ? -3.512 34.531 17.484 1 78.19 96 ALA A O 1
ATOM 729 N N . LYS A 1 97 ? -2.029 34.906 15.789 1 88.5 97 LYS A N 1
ATOM 730 C CA . LYS A 1 97 ? -2.41 33.688 15.07 1 88.5 97 LYS A CA 1
ATOM 731 C C . LYS A 1 97 ? -1.354 32.594 15.242 1 88.5 97 LYS A C 1
ATOM 733 O O . LYS A 1 97 ? -0.16 32.844 15.07 1 88.5 97 LYS A O 1
ATOM 738 N N . PRO A 1 98 ? -1.832 31.438 15.633 1 93.25 98 PRO A N 1
ATOM 739 C CA . PRO A 1 98 ? -0.866 30.344 15.766 1 93.25 98 PRO A CA 1
ATOM 740 C C . PRO A 1 98 ? -0.357 29.828 14.422 1 93.25 98 PRO A C 1
ATOM 742 O O . PRO A 1 98 ? -1.152 29.594 13.508 1 93.25 98 PRO A O 1
ATOM 745 N N . VAL A 1 99 ? 0.956 29.75 14.312 1 95.5 99 VAL A N 1
ATOM 746 C CA . VAL A 1 99 ? 1.616 29.281 13.102 1 95.5 99 VAL A CA 1
ATOM 747 C C . VAL A 1 99 ? 2.588 28.156 13.445 1 95.5 99 VAL A C 1
ATOM 749 O O . VAL A 1 99 ? 3.076 28.078 14.578 1 95.5 99 VAL A O 1
ATOM 752 N N . ILE A 1 100 ? 2.816 27.297 12.508 1 97.31 100 ILE A N 1
ATOM 753 C CA . ILE A 1 100 ? 3.766 26.203 12.711 1 97.31 100 ILE A CA 1
ATOM 754 C C . ILE A 1 100 ? 5.188 26.766 12.727 1 97.31 100 ILE A C 1
ATOM 756 O O . ILE A 1 100 ? 5.648 27.328 11.734 1 97.31 100 ILE A O 1
ATOM 760 N N . GLY A 1 101 ? 5.871 26.531 13.836 1 97.12 101 GLY A N 1
ATOM 761 C CA . GLY A 1 101 ? 7.262 26.938 13.945 1 97.12 101 GLY A CA 1
ATOM 762 C C . GLY A 1 101 ? 8.234 25.875 13.484 1 97.12 101 GLY A C 1
ATOM 763 O O . GLY A 1 101 ? 9.164 26.156 12.727 1 97.12 101 GLY A O 1
ATOM 764 N N . THR A 1 102 ? 8.023 24.688 13.992 1 97.56 102 THR A N 1
ATOM 765 C CA . THR A 1 102 ? 8.852 23.547 13.625 1 97.56 102 THR A CA 1
ATOM 766 C C . THR A 1 102 ? 7.992 22.297 13.43 1 97.56 102 THR A C 1
ATOM 768 O O . THR A 1 102 ? 7 22.109 14.133 1 97.56 102 THR A O 1
ATOM 771 N N . VAL A 1 103 ? 8.438 21.547 12.492 1 98.12 103 VAL A N 1
ATOM 772 C CA . VAL A 1 103 ? 7.754 20.281 12.219 1 98.12 103 VAL A CA 1
ATOM 773 C C . VAL A 1 103 ? 8.602 19.109 12.719 1 98.12 103 VAL A C 1
ATOM 775 O O . VAL A 1 103 ? 9.719 18.891 12.242 1 98.12 103 VAL A O 1
ATOM 778 N N . MET A 1 104 ? 8.109 18.328 13.703 1 96.94 104 MET A N 1
ATOM 779 C CA . MET A 1 104 ? 8.828 17.188 14.258 1 96.94 104 MET A CA 1
ATOM 780 C C . MET A 1 104 ? 8.523 15.922 13.477 1 96.94 104 MET A C 1
ATOM 782 O O . MET A 1 104 ? 9.344 15 13.43 1 96.94 104 MET A O 1
ATOM 786 N N . ARG A 1 105 ? 7.32 15.852 12.961 1 97.75 105 ARG A N 1
ATOM 787 C CA . ARG A 1 105 ? 6.879 14.734 12.133 1 97.75 105 ARG A CA 1
ATOM 788 C C . ARG A 1 105 ? 5.883 15.195 11.078 1 97.75 105 ARG A C 1
ATOM 790 O O . ARG A 1 105 ? 4.887 15.844 11.398 1 97.75 105 ARG A O 1
ATOM 797 N N . GLN A 1 106 ? 6.117 14.844 9.914 1 97.81 106 GLN A N 1
ATOM 798 C CA . GLN A 1 106 ? 5.254 15.234 8.805 1 97.81 106 GLN A CA 1
ATOM 799 C C . GLN A 1 106 ? 3.893 14.555 8.891 1 97.81 106 GLN A C 1
ATOM 801 O O . GLN A 1 106 ? 3.809 13.375 9.242 1 97.81 106 GLN A O 1
ATOM 806 N N . GLY A 1 107 ? 2.805 15.312 8.539 1 98.75 107 GLY A N 1
ATOM 807 C CA . GLY A 1 107 ? 1.472 14.75 8.422 1 98.75 107 GLY A CA 1
ATOM 808 C C . GLY A 1 107 ? 1.16 14.242 7.023 1 98.75 107 GLY A C 1
ATOM 809 O O . GLY A 1 107 ? 1.771 14.68 6.047 1 98.75 107 GLY A O 1
ATOM 810 N N . TYR A 1 108 ? 0.188 13.312 7.008 1 98.88 108 TYR A N 1
ATOM 811 C CA . TYR A 1 108 ? -0.215 12.75 5.723 1 98.88 108 TYR A CA 1
ATOM 812 C C . TYR A 1 108 ? -1.726 12.562 5.664 1 98.88 108 TYR A C 1
ATOM 814 O O . TYR A 1 108 ? -2.359 12.258 6.676 1 98.88 108 TYR A O 1
ATOM 822 N N . GLN A 1 109 ? -2.193 12.703 4.457 1 98.56 109 GLN A N 1
ATOM 823 C CA . GLN A 1 109 ? -3.592 12.391 4.18 1 98.56 109 GLN A CA 1
ATOM 824 C C . GLN A 1 109 ? -3.73 11.578 2.896 1 98.56 109 GLN A C 1
ATOM 826 O O . GLN A 1 109 ? -2.891 11.68 1.998 1 98.56 109 GLN A O 1
ATOM 831 N N . LEU A 1 110 ? -4.828 10.852 2.809 1 98.19 110 LEU A N 1
ATOM 832 C CA . LEU A 1 110 ? -5.23 10.133 1.609 1 98.19 110 LEU A CA 1
ATOM 833 C C . LEU A 1 110 ? -6.629 10.539 1.168 1 98.19 110 LEU A C 1
ATOM 835 O O . LEU A 1 110 ? -7.621 10.117 1.764 1 98.19 110 LEU A O 1
ATOM 839 N N . GLY A 1 111 ? -6.648 11.336 0.158 1 92.25 111 GLY A N 1
ATOM 840 C CA . GLY A 1 111 ? -7.93 11.961 -0.133 1 92.25 111 GLY A CA 1
ATOM 841 C C . GLY A 1 111 ? -8.453 12.805 1.013 1 92.25 111 GLY A C 1
ATOM 842 O O . GLY A 1 111 ? -7.773 13.719 1.478 1 92.25 111 GLY A O 1
ATOM 843 N N . GLU A 1 112 ? -9.578 12.367 1.538 1 92.19 112 GLU A N 1
ATOM 844 C CA . GLU A 1 112 ? -10.203 13.141 2.609 1 92.19 112 GLU A CA 1
ATOM 845 C C . GLU A 1 112 ? -9.844 12.578 3.979 1 92.19 112 GLU A C 1
ATOM 847 O O . GLU A 1 112 ? -10.227 13.141 5.008 1 92.19 112 GLU A O 1
ATOM 852 N N . HIS A 1 113 ? -9.07 11.57 4.008 1 96 113 HIS A N 1
ATOM 853 C CA . HIS A 1 113 ? -8.727 10.898 5.254 1 96 113 HIS A CA 1
ATOM 854 C C . HIS A 1 113 ? -7.352 11.328 5.75 1 96 113 HIS A C 1
ATOM 856 O O . HIS A 1 113 ? -6.348 11.125 5.062 1 96 113 HIS A O 1
ATOM 862 N N . VAL A 1 114 ? -7.367 11.891 6.965 1 98.38 114 VAL A N 1
ATOM 863 C CA . VAL A 1 114 ? -6.094 12.156 7.625 1 98.38 114 VAL A CA 1
ATOM 864 C C . VAL A 1 114 ? -5.512 10.852 8.164 1 98.38 114 VAL A C 1
ATOM 866 O O . VAL A 1 114 ? -6.125 10.195 9.008 1 98.38 114 VAL A O 1
ATOM 869 N N . LEU A 1 115 ? -4.391 10.492 7.691 1 98.75 115 LEU A N 1
ATOM 870 C CA . LEU A 1 115 ? -3.752 9.25 8.117 1 98.75 115 LEU A CA 1
ATOM 871 C C . LEU A 1 115 ? -2.945 9.461 9.391 1 98.75 115 LEU A C 1
ATOM 873 O O . LEU A 1 115 ? -2.852 8.555 10.227 1 98.75 115 LEU A O 1
ATOM 877 N N . ARG A 1 116 ? -2.355 10.562 9.445 1 98.75 116 ARG A N 1
ATOM 878 C CA . ARG A 1 116 ? -1.503 10.953 10.57 1 98.75 116 ARG A CA 1
ATOM 879 C C . ARG A 1 116 ? -1.394 12.477 10.672 1 98.75 116 ARG A C 1
ATOM 881 O O . ARG A 1 116 ? -1.165 13.156 9.664 1 98.75 116 ARG A O 1
ATOM 888 N N . ASN A 1 117 ? -1.583 12.914 11.875 1 98.75 117 ASN A N 1
ATOM 889 C CA . ASN A 1 117 ? -1.369 14.344 12.078 1 98.75 117 ASN A CA 1
ATOM 890 C C . ASN A 1 117 ? 0.109 14.711 11.977 1 98.75 117 ASN A C 1
ATOM 892 O O . ASN A 1 117 ? 0.978 13.883 12.266 1 98.75 117 ASN A O 1
ATOM 896 N N . ALA A 1 118 ? 0.338 15.938 11.609 1 98.81 118 ALA A N 1
ATOM 897 C CA . ALA A 1 118 ? 1.688 16.469 11.766 1 98.81 118 ALA A CA 1
ATOM 898 C C . ALA A 1 118 ? 1.97 16.828 13.219 1 98.81 118 ALA A C 1
ATOM 900 O O . ALA A 1 118 ? 1.141 17.453 13.891 1 98.81 118 ALA A O 1
ATOM 901 N N . LEU A 1 119 ? 3.092 16.391 13.711 1 98.69 119 LEU A N 1
ATOM 902 C CA . LEU A 1 119 ? 3.553 16.797 15.031 1 98.69 119 LEU A CA 1
ATOM 903 C C . LEU A 1 119 ? 4.375 18.078 14.945 1 98.69 119 LEU A C 1
ATOM 905 O O . LEU A 1 119 ? 5.426 18.109 14.305 1 98.69 119 LEU A O 1
ATOM 909 N N . VAL A 1 120 ? 3.887 19.109 15.664 1 98.62 120 VAL A N 1
ATOM 910 C CA . VAL A 1 120 ? 4.477 20.422 15.383 1 98.62 120 VAL A CA 1
ATOM 911 C C . VAL A 1 120 ? 4.656 21.203 16.688 1 98.62 120 VAL A C 1
ATOM 913 O O . VAL A 1 120 ? 4.035 20.875 17.703 1 98.62 120 VAL A O 1
ATOM 916 N N . ALA A 1 121 ? 5.605 22.156 16.594 1 98.06 121 ALA A N 1
ATOM 917 C CA . ALA A 1 121 ? 5.656 23.266 17.562 1 98.06 121 ALA A CA 1
ATOM 918 C C . ALA A 1 121 ? 4.969 24.5 17 1 98.06 121 ALA A C 1
ATOM 920 O O . ALA A 1 121 ? 5.168 24.875 15.844 1 98.06 121 ALA A O 1
ATOM 921 N N . VAL A 1 122 ? 4.203 25.141 17.859 1 96.75 122 VAL A N 1
ATOM 922 C CA . VAL A 1 122 ? 3.41 26.281 17.422 1 96.75 122 VAL A CA 1
ATOM 923 C C . VAL A 1 122 ? 4 27.562 18 1 96.75 122 VAL A C 1
ATOM 925 O O . VAL A 1 122 ? 4.398 27.609 19.172 1 96.75 122 VAL A O 1
ATOM 928 N N . VAL A 1 123 ? 4.074 28.562 17.125 1 93.94 123 VAL A N 1
ATOM 929 C CA . VAL A 1 123 ? 4.504 29.891 17.547 1 93.94 123 VAL A CA 1
ATOM 930 C C . VAL A 1 123 ? 3.402 30.906 17.25 1 93.94 123 VAL A C 1
ATOM 932 O O . VAL A 1 123 ? 2.689 30.781 16.25 1 93.94 123 VAL A O 1
ATOM 935 N N . GLU A 1 124 ? 3.275 31.812 18.156 1 90.12 124 GLU A N 1
ATOM 936 C CA . GLU A 1 124 ? 2.305 32.875 17.953 1 90.12 124 GLU A CA 1
ATOM 937 C C . GLU A 1 124 ? 2.932 34.062 17.219 1 90.12 124 GLU A C 1
ATOM 939 O O . GLU A 1 124 ? 4.02 34.531 17.578 1 90.12 124 GLU A O 1
ATOM 944 N N . THR A 1 125 ? 2.424 34.312 16.141 1 81.19 125 THR A N 1
ATOM 945 C CA . THR A 1 125 ? 2.908 35.5 15.414 1 81.19 125 THR A CA 1
ATOM 946 C C . THR A 1 125 ? 1.865 36.594 15.414 1 81.19 125 THR A C 1
ATOM 948 O O . THR A 1 125 ? 0.668 36.344 15.547 1 81.19 125 THR A O 1
ATOM 951 N N . ILE A 1 126 ? 2.252 37.844 15.883 1 71.94 126 ILE A N 1
ATOM 952 C CA . ILE A 1 126 ? 1.352 39 15.805 1 71.94 126 ILE A CA 1
ATOM 953 C C . ILE A 1 126 ? 1.178 39.406 14.344 1 71.94 126 ILE A C 1
ATOM 955 O O . ILE A 1 126 ? 2.123 39.344 13.555 1 71.94 126 ILE A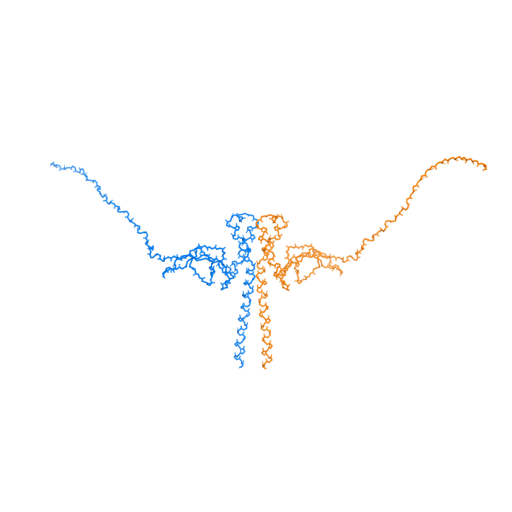 O 1
ATOM 959 N N . ALA A 1 127 ? 0.024 39.156 13.883 1 57.84 127 ALA A N 1
ATOM 960 C CA . ALA A 1 127 ? -0.2 39.688 12.539 1 57.84 127 ALA A CA 1
ATOM 961 C C . ALA A 1 127 ? 0.5 41.031 12.359 1 57.84 127 ALA A C 1
ATOM 963 O O . ALA A 1 127 ? 0.222 41.969 13.094 1 57.84 127 ALA A O 1
ATOM 964 N N . ASP A 1 128 ? 1.796 41.031 12.414 1 51.34 128 ASP A N 1
ATOM 965 C CA . ASP A 1 128 ? 2.332 42.344 12.141 1 51.34 128 ASP A CA 1
ATOM 966 C C . ASP A 1 128 ? 1.576 43.031 10.992 1 51.34 128 ASP A C 1
ATOM 968 O O . ASP A 1 128 ? 1.406 42.438 9.922 1 51.34 128 ASP A O 1
ATOM 972 N N . ASP A 1 129 ? 0.527 43.781 11.281 1 43.72 129 ASP A N 1
ATOM 973 C CA . ASP A 1 129 ? 0.08 44.719 10.281 1 43.72 129 ASP A CA 1
ATOM 974 C C . ASP A 1 129 ? 1.259 45.281 9.477 1 43.72 129 ASP A C 1
ATOM 976 O O . ASP A 1 129 ? 1.112 46.25 8.727 1 43.72 129 ASP A O 1
ATOM 980 N N . THR A 1 130 ? 2.445 45.094 10.047 1 42 130 THR A N 1
ATOM 981 C CA . THR A 1 130 ? 3.441 45.875 9.328 1 42 130 THR A CA 1
ATOM 982 C C . THR A 1 130 ? 3.727 45.281 7.961 1 42 130 THR A C 1
ATOM 984 O O . THR A 1 130 ? 4.66 44.5 7.805 1 42 130 THR A O 1
ATOM 987 N N . SER A 1 131 ? 2.877 44.438 7.332 1 40.78 131 SER A N 1
ATOM 988 C CA . SER A 1 131 ? 3.221 44.344 5.918 1 40.78 131 SER A CA 1
ATOM 989 C C . SER A 1 131 ? 3.607 45.688 5.348 1 40.78 131 SER A C 1
ATOM 991 O O . SER A 1 131 ? 2.746 46.469 4.898 1 40.78 131 SER A O 1
ATOM 993 N N . GLU A 1 132 ? 4.242 46.562 6.156 1 35.97 132 GLU A N 1
ATOM 994 C CA . GLU A 1 132 ? 4.781 47.688 5.418 1 35.97 132 GLU A CA 1
ATOM 995 C C . GLU A 1 132 ? 5.539 47.25 4.176 1 35.97 132 GLU A C 1
ATOM 997 O O . GLU A 1 132 ? 6.52 46.5 4.277 1 35.97 132 GLU A O 1
ATOM 1002 N N . ALA A 1 133 ? 4.84 46.906 3.125 1 37.69 133 ALA A N 1
ATOM 1003 C CA . ALA A 1 133 ? 5.383 46.844 1.769 1 37.69 133 ALA A CA 1
ATOM 1004 C C . ALA A 1 133 ? 6.527 47.812 1.582 1 37.69 133 ALA A C 1
ATOM 1006 O O . ALA A 1 133 ? 6.5 48.938 2.133 1 37.69 133 ALA A O 1
ATOM 1007 N N . GLY A 1 134 ? 7.797 47.344 1.37 1 34.81 134 GLY A N 1
ATOM 1008 C CA . GLY A 1 134 ? 8.984 48 0.85 1 34.81 134 GLY A CA 1
ATOM 1009 C C . GLY A 1 134 ? 8.664 49.094 -0.151 1 34.81 134 GLY A C 1
ATOM 1010 O O . GLY A 1 134 ? 8.133 48.844 -1.229 1 34.81 134 GLY A O 1
ATOM 1011 N N . SER A 1 135 ? 8.109 50.281 0.268 1 34.25 135 SER A N 1
ATOM 1012 C CA . SER A 1 135 ? 8.102 51.531 -0.513 1 34.25 135 SER A CA 1
ATOM 1013 C C . SER A 1 135 ? 9.391 51.656 -1.321 1 34.25 135 SER A C 1
ATOM 1015 O O . SER A 1 135 ? 10.469 51.844 -0.755 1 34.25 135 SER A O 1
ATOM 1017 N N . THR A 1 136 ? 9.508 50.938 -2.482 1 33.66 136 THR A N 1
ATOM 1018 C CA . THR A 1 136 ? 10.477 51.188 -3.539 1 33.66 136 THR A CA 1
ATOM 1019 C C . THR A 1 136 ? 10.617 52.688 -3.779 1 33.66 136 THR A C 1
ATOM 1021 O O . THR A 1 136 ? 9.664 53.344 -4.215 1 33.66 136 THR A O 1
ATOM 1024 N N . GLN A 1 137 ? 11.359 53.406 -2.977 1 29.91 137 GLN A N 1
ATOM 1025 C CA . GLN A 1 137 ? 11.867 54.75 -3.207 1 29.91 137 GLN A CA 1
ATOM 1026 C C . GLN A 1 137 ? 12.398 54.906 -4.629 1 29.91 137 GLN A C 1
ATOM 1028 O O . GLN A 1 137 ? 13.312 54.188 -5.035 1 29.91 137 GLN A O 1
ATOM 1033 N N . GLN A 1 138 ? 11.523 55.312 -5.645 1 32.47 138 GLN A N 1
ATOM 1034 C CA . GLN A 1 138 ? 11.938 55.75 -6.973 1 32.47 138 GLN A CA 1
ATOM 1035 C C . GLN A 1 138 ? 13.094 56.75 -6.883 1 32.47 138 GLN A C 1
ATOM 1037 O O . GLN A 1 138 ? 13.008 57.719 -6.152 1 32.47 138 GLN A O 1
ATOM 1042 N N . PRO A 1 139 ? 14.352 56.344 -7.152 1 35 139 PRO A N 1
ATOM 1043 C CA . PRO A 1 139 ? 15.453 57.312 -7.184 1 35 139 PRO A CA 1
ATOM 1044 C C . PRO A 1 139 ? 15.109 58.562 -7.984 1 35 139 PRO A C 1
ATOM 1046 O O . PRO A 1 139 ? 14.352 58.5 -8.953 1 35 139 PRO A O 1
ATOM 1049 N N . ALA A 1 140 ? 14.844 59.656 -7.363 1 33.12 140 ALA A N 1
ATOM 1050 C CA . ALA A 1 140 ? 14.648 60.969 -7.973 1 33.12 140 ALA A CA 1
ATOM 1051 C C . ALA A 1 140 ? 15.672 61.219 -9.078 1 33.12 140 ALA A C 1
ATOM 1053 O O . ALA A 1 140 ? 16.875 61.312 -8.805 1 33.12 140 ALA A O 1
ATOM 1054 N N . ASP A 1 141 ? 15.547 60.531 -10.234 1 31 141 ASP A N 1
ATOM 1055 C CA . ASP A 1 141 ? 16.391 60.875 -11.375 1 31 141 ASP A CA 1
ATOM 1056 C C . ASP A 1 141 ? 16.406 62.406 -11.602 1 31 141 ASP A C 1
ATOM 1058 O O . ASP A 1 141 ? 15.344 63 -11.781 1 31 141 ASP A O 1
ATOM 1062 N N . SER A 1 142 ? 17.312 63.094 -10.938 1 30.17 142 SER A N 1
ATOM 1063 C CA . SER A 1 142 ? 17.703 64.5 -11.188 1 30.17 142 SER A CA 1
ATOM 1064 C C . SER A 1 142 ? 17.828 64.75 -12.68 1 30.17 142 SER A C 1
ATOM 1066 O O . SER A 1 142 ? 18.562 64.062 -13.383 1 30.17 142 SER A O 1
ATOM 1068 N N . GLY A 1 143 ? 16.719 65.188 -13.344 1 29.11 143 GLY A N 1
ATOM 1069 C CA . GLY A 1 143 ? 16.625 65.688 -14.703 1 29.11 143 GLY A CA 1
ATOM 1070 C C . GLY A 1 143 ? 17.688 66.75 -15.047 1 29.11 143 GLY A C 1
ATOM 1071 O O . GLY A 1 143 ? 17.5 67.938 -14.836 1 29.11 143 GLY A O 1
ATOM 1072 N N . GLU A 1 144 ? 19.016 66.5 -14.758 1 28.86 144 GLU A N 1
ATOM 1073 C CA . GLU A 1 144 ? 19.938 67.562 -15.195 1 28.86 144 GLU A CA 1
ATOM 1074 C C . GLU A 1 144 ? 19.828 67.75 -16.703 1 28.86 144 GLU A C 1
ATOM 1076 O O . GLU A 1 144 ? 20.234 66.938 -17.5 1 28.86 144 GLU A O 1
ATOM 1081 N N . ALA A 1 145 ? 18.703 68.25 -17.188 1 30.83 145 ALA A N 1
ATOM 1082 C CA . ALA A 1 145 ? 18.594 68.562 -18.609 1 30.83 145 ALA A CA 1
ATOM 1083 C C . ALA A 1 145 ? 19.641 69.625 -19.047 1 30.83 145 ALA A C 1
ATOM 1085 O O . ALA A 1 145 ? 19.609 70.125 -20.172 1 30.83 145 ALA A O 1
ATOM 1086 N N . GLY A 1 146 ? 20.625 69.938 -18.297 1 27.27 146 GLY A N 1
ATOM 1087 C CA . GLY A 1 146 ? 21.141 71.188 -18.781 1 27.27 146 GLY A CA 1
ATOM 1088 C C . GLY A 1 146 ? 21.812 71.125 -20.141 1 27.27 146 GLY A C 1
ATOM 1089 O O . GLY A 1 146 ? 23.031 71.125 -20.219 1 27.27 146 GLY A O 1
ATOM 1090 N N . ARG A 1 147 ? 21.406 70.188 -21.047 1 24.94 147 ARG A N 1
ATOM 1091 C CA . ARG A 1 147 ? 22.391 70.25 -22.125 1 24.94 147 ARG A CA 1
ATOM 1092 C C . ARG A 1 147 ? 22.609 71.688 -22.625 1 24.94 147 ARG A C 1
ATOM 1094 O O . ARG A 1 147 ? 21.703 72.5 -22.578 1 24.94 147 ARG A O 1
ATOM 1101 N N . PRO A 1 148 ? 23.844 71.875 -23.047 1 26.66 148 PRO A N 1
ATOM 1102 C CA . PRO A 1 148 ? 24.703 73 -23.375 1 26.66 148 PRO A CA 1
ATOM 1103 C C . PRO A 1 148 ? 24.156 73.875 -24.547 1 26.66 148 PRO A C 1
ATOM 1105 O O . PRO A 1 148 ? 23.359 73.375 -25.344 1 26.66 148 PRO A O 1
ATOM 1108 N N . ASP A 1 149 ? 24.312 75.125 -24.484 1 24.33 149 ASP A N 1
ATOM 1109 C CA . ASP A 1 149 ? 24.109 76.438 -25.047 1 24.33 149 ASP A CA 1
ATOM 1110 C C . ASP A 1 149 ? 24.438 76.5 -26.547 1 24.33 149 ASP A C 1
ATOM 1112 O O . ASP A 1 149 ? 23.625 76.938 -27.359 1 24.33 149 ASP A O 1
ATOM 1116 N N . THR A 1 150 ? 25.609 76.688 -26.797 1 25.58 150 THR A N 1
ATOM 1117 C CA . THR A 1 150 ? 26.047 77.875 -27.516 1 25.58 150 THR A CA 1
ATOM 1118 C C . THR A 1 150 ? 26.125 77.625 -29.016 1 25.58 150 THR A C 1
ATOM 1120 O O . THR A 1 150 ? 27.016 76.875 -29.484 1 25.58 150 THR A O 1
ATOM 1123 N N . ALA A 1 151 ? 24.969 77.25 -29.672 1 22.58 151 ALA A N 1
ATOM 1124 C CA . ALA A 1 151 ? 25.172 77.188 -31.125 1 22.58 151 ALA A CA 1
ATOM 1125 C C . ALA A 1 151 ? 25.828 78.5 -31.641 1 22.58 151 ALA A C 1
ATOM 1127 O O . ALA A 1 151 ? 25.609 79.562 -31.094 1 22.58 151 ALA A O 1
ATOM 1128 N N . ASP A 1 152 ? 26.812 78.438 -32.656 1 23.38 152 ASP A N 1
ATOM 1129 C CA . ASP A 1 152 ? 27.828 79.188 -33.406 1 23.38 152 ASP A CA 1
ATOM 1130 C C . ASP A 1 152 ? 27.172 80.125 -34.469 1 23.38 152 ASP A C 1
ATOM 1132 O O . ASP A 1 152 ? 27.859 80.812 -35.188 1 23.38 152 ASP A O 1
ATOM 1136 N N . ASN A 1 153 ? 25.891 80.125 -34.719 1 23.23 153 ASN A N 1
ATOM 1137 C CA . ASN A 1 153 ? 25.719 80.688 -36.031 1 23.23 153 ASN A CA 1
ATOM 1138 C C . ASN A 1 153 ? 26.141 82.125 -36.094 1 23.23 153 ASN A C 1
ATOM 1140 O O . ASN A 1 153 ? 25.672 82.938 -35.281 1 23.23 153 ASN A O 1
ATOM 1144 N N . ALA A 1 154 ? 27.219 82.5 -36.844 1 27.5 154 ALA A N 1
ATOM 1145 C CA . ALA A 1 154 ? 27.922 83.562 -37.5 1 27.5 154 ALA A CA 1
ATOM 1146 C C . ALA A 1 154 ? 26.953 84.5 -38.25 1 27.5 154 ALA A C 1
ATOM 1148 O O . ALA A 1 154 ? 26 84 -38.844 1 27.5 154 ALA A O 1
ATOM 1149 N N . ASP A 1 155 ? 26.875 85.875 -38 1 23.95 155 ASP A N 1
ATOM 1150 C CA . ASP A 1 155 ? 26.188 87.062 -38.375 1 23.95 155 ASP A CA 1
ATOM 1151 C C . ASP A 1 155 ? 26.406 87.438 -39.844 1 23.95 155 ASP A C 1
ATOM 1153 O O . ASP A 1 155 ? 27.547 87.562 -40.281 1 23.95 155 ASP A O 1
ATOM 1157 N N . ALA A 1 156 ? 25.609 87 -40.781 1 28.8 156 ALA A N 1
ATOM 1158 C CA . ALA A 1 156 ? 25.547 87.438 -42.188 1 28.8 156 ALA A CA 1
ATOM 1159 C C . ALA A 1 156 ? 25.469 89 -42.25 1 28.8 156 ALA A C 1
ATOM 1161 O O . ALA A 1 156 ? 24.516 89.562 -41.781 1 28.8 156 ALA A O 1
ATOM 1162 N N . PRO A 1 157 ? 26.578 89.688 -42.562 1 26.31 157 PRO A N 1
ATOM 1163 C CA . PRO A 1 157 ? 26.859 91.062 -43 1 26.31 157 PRO A CA 1
ATOM 1164 C C . PRO A 1 157 ? 26.047 91.5 -44.219 1 26.31 157 PRO A C 1
ATOM 1166 O O . PRO A 1 157 ? 25.438 90.625 -44.875 1 26.31 157 PRO A O 1
ATOM 1169 N N . ALA A 1 158 ? 26.766 92.562 -45.156 1 31.47 158 ALA A N 1
ATOM 1170 C CA . ALA A 1 158 ? 26.578 93.812 -45.969 1 31.47 158 ALA A CA 1
ATOM 1171 C C . ALA A 1 158 ? 26.219 93.438 -47.406 1 31.47 158 ALA A C 1
ATOM 1173 O O . ALA A 1 158 ? 25.312 94.062 -48 1 31.47 158 ALA A O 1
ATOM 1174 N N . GLU A 1 159 ? 27.203 92.938 -48.406 1 25.36 159 GLU A N 1
ATOM 1175 C CA . GLU A 1 159 ? 26.75 93.188 -49.781 1 25.36 159 GLU A CA 1
ATOM 1176 C C . GLU A 1 159 ? 25.422 92.5 -50.062 1 25.36 159 GLU A C 1
ATOM 1178 O O . GLU A 1 159 ? 25.203 91.375 -49.625 1 25.36 159 GLU A O 1
ATOM 1183 N N . MET B 1 1 ? -41 -10.852 5.461 1 70.81 1 MET B N 1
ATOM 1184 C CA . MET B 1 1 ? -40.438 -9.531 5.238 1 70.81 1 MET B CA 1
ATOM 1185 C C . MET B 1 1 ? -39.281 -9.273 6.199 1 70.81 1 MET B C 1
ATOM 1187 O O . MET B 1 1 ? -38.188 -8.891 5.777 1 70.81 1 MET B O 1
ATOM 1191 N N . GLN B 1 2 ? -39.469 -9.719 7.477 1 80 2 GLN B N 1
ATOM 1192 C CA . GLN B 1 2 ? -38.438 -9.562 8.492 1 80 2 GLN B CA 1
ATOM 1193 C C . GLN B 1 2 ? -37.219 -10.445 8.188 1 80 2 GLN B C 1
ATOM 1195 O O . GLN B 1 2 ? -36.094 -9.984 8.266 1 80 2 GLN B O 1
ATOM 1200 N N . ALA B 1 3 ? -37.531 -11.641 7.68 1 86.12 3 ALA B N 1
ATOM 1201 C CA . ALA B 1 3 ? -36.438 -12.57 7.379 1 86.12 3 ALA B CA 1
ATOM 1202 C C . ALA B 1 3 ? -35.656 -12.117 6.164 1 86.12 3 ALA B C 1
ATOM 1204 O O . ALA B 1 3 ? -34.406 -12.227 6.145 1 86.12 3 ALA B O 1
ATOM 1205 N N . ASP B 1 4 ? -36.375 -11.609 5.199 1 84.44 4 ASP B N 1
ATOM 1206 C CA . ASP B 1 4 ? -35.719 -11.109 3.992 1 84.44 4 ASP B CA 1
ATOM 1207 C C . ASP B 1 4 ? -34.781 -9.953 4.316 1 84.44 4 ASP B C 1
ATOM 1209 O O . ASP B 1 4 ? -33.656 -9.883 3.787 1 84.44 4 ASP B O 1
ATOM 1213 N N . PHE B 1 5 ? -35.25 -9.203 5.242 1 88.25 5 PHE B N 1
ATOM 1214 C CA . PHE B 1 5 ? -34.438 -8.055 5.633 1 88.25 5 PHE B CA 1
ATOM 1215 C C . PHE B 1 5 ? -33.219 -8.5 6.418 1 88.25 5 PHE B C 1
ATOM 1217 O O . PHE B 1 5 ? -32.125 -7.977 6.223 1 88.25 5 PHE B O 1
ATOM 1224 N N . ALA B 1 6 ? -33.375 -9.477 7.188 1 90.12 6 ALA B N 1
ATOM 1225 C CA . ALA B 1 6 ? -32.281 -10.016 7.961 1 90.12 6 ALA B CA 1
ATOM 1226 C C . ALA B 1 6 ? -31.219 -10.641 7.043 1 90.12 6 ALA B C 1
ATOM 1228 O O . ALA B 1 6 ? -30.016 -10.477 7.258 1 90.12 6 ALA B O 1
ATOM 1229 N N . ASN B 1 7 ? -31.719 -11.352 6.086 1 92.88 7 ASN B N 1
ATOM 1230 C CA . ASN B 1 7 ? -30.812 -11.945 5.109 1 92.88 7 ASN B CA 1
ATOM 1231 C C . ASN B 1 7 ? -30.047 -10.875 4.332 1 92.88 7 ASN B C 1
ATOM 1233 O O . ASN B 1 7 ? -28.859 -11.016 4.082 1 92.88 7 ASN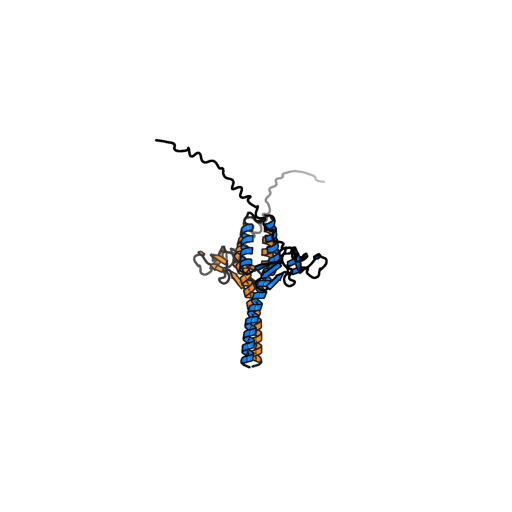 B O 1
ATOM 1237 N N . TYR B 1 8 ? -30.734 -9.898 3.973 1 93.25 8 TYR B N 1
ATOM 1238 C CA . TYR B 1 8 ? -30.125 -8.805 3.23 1 93.25 8 TYR B CA 1
ATOM 1239 C C . TYR B 1 8 ? -29.031 -8.125 4.062 1 93.25 8 TYR B C 1
ATOM 1241 O O . TYR B 1 8 ? -27.969 -7.789 3.545 1 93.25 8 TYR B O 1
ATOM 1249 N N . ARG B 1 9 ? -29.297 -7.914 5.34 1 93.94 9 ARG B N 1
ATOM 1250 C CA . ARG B 1 9 ? -28.328 -7.281 6.242 1 93.94 9 ARG B CA 1
ATOM 1251 C C . ARG B 1 9 ? -27.047 -8.102 6.352 1 93.94 9 ARG B C 1
ATOM 1253 O O . ARG B 1 9 ? -25.953 -7.551 6.312 1 93.94 9 ARG B O 1
ATOM 1260 N N . LYS B 1 10 ? -27.266 -9.32 6.43 1 95.75 10 LYS B N 1
ATOM 1261 C CA . LYS B 1 10 ? -26.109 -10.211 6.516 1 95.75 10 LYS B CA 1
ATOM 1262 C C . LYS B 1 10 ? -25.25 -10.133 5.25 1 95.75 10 LYS B C 1
ATOM 1264 O O . LYS B 1 10 ? -24.031 -10.078 5.32 1 95.75 10 LYS B O 1
ATOM 1269 N N . ARG B 1 11 ? -25.906 -10.211 4.133 1 96.06 11 ARG B N 1
ATOM 1270 C CA . ARG B 1 11 ? -25.203 -10.102 2.857 1 96.06 11 ARG B CA 1
ATOM 1271 C C . ARG B 1 11 ? -24.484 -8.766 2.742 1 96.06 11 ARG B C 1
ATOM 1273 O O . ARG B 1 11 ? -23.344 -8.703 2.262 1 96.06 11 ARG B O 1
ATOM 1280 N N . ALA B 1 12 ? -25.125 -7.715 3.211 1 96.19 12 ALA B N 1
ATOM 1281 C CA . ALA B 1 12 ? -24.547 -6.379 3.135 1 96.19 12 ALA B CA 1
ATOM 1282 C C . ALA B 1 12 ? -23.25 -6.297 3.939 1 96.19 12 ALA B C 1
ATOM 1284 O O . ALA B 1 12 ? -22.281 -5.684 3.5 1 96.19 12 ALA B O 1
ATOM 1285 N N . LEU B 1 13 ? -23.281 -6.887 5.105 1 96.88 13 LEU B N 1
ATOM 1286 C CA . LEU B 1 13 ? -22.094 -6.895 5.941 1 96.88 13 LEU B CA 1
ATOM 1287 C C . LEU B 1 13 ? -20.969 -7.68 5.273 1 96.88 13 LEU B C 1
ATOM 1289 O O . LEU B 1 13 ? -19.797 -7.27 5.312 1 96.88 13 LEU B O 1
ATOM 1293 N N . ARG B 1 14 ? -21.328 -8.734 4.637 1 97.19 14 ARG B N 1
ATOM 1294 C CA . ARG B 1 14 ? -20.344 -9.523 3.91 1 97.19 14 ARG B CA 1
ATOM 1295 C C . ARG B 1 14 ? -19.766 -8.742 2.734 1 97.19 14 ARG B C 1
ATOM 1297 O O . ARG B 1 14 ? -18.562 -8.781 2.49 1 97.19 14 ARG B O 1
ATOM 1304 N N . ASP B 1 15 ? -20.688 -8.109 2.09 1 97.5 15 ASP B N 1
ATOM 1305 C CA . ASP B 1 15 ? -20.266 -7.309 0.944 1 97.5 15 ASP B CA 1
ATOM 1306 C C . ASP B 1 15 ? -19.344 -6.172 1.377 1 97.5 15 ASP B C 1
ATOM 1308 O O . ASP B 1 15 ? -18.406 -5.816 0.659 1 97.5 15 ASP B O 1
ATOM 1312 N N . GLN B 1 16 ? -19.547 -5.645 2.537 1 97.69 16 GLN B N 1
ATOM 1313 C CA . GLN B 1 16 ? -18.688 -4.602 3.094 1 97.69 16 GLN B CA 1
ATOM 1314 C C . GLN B 1 16 ? -17.281 -5.133 3.352 1 97.69 16 GLN B C 1
ATOM 1316 O O . GLN B 1 16 ? -16.297 -4.492 2.98 1 97.69 16 GLN B O 1
ATOM 1321 N N . GLN B 1 17 ? -17.219 -6.215 3.855 1 97.69 17 GLN B N 1
ATOM 1322 C CA . GLN B 1 17 ? -15.93 -6.828 4.137 1 97.69 17 GLN B CA 1
ATOM 1323 C C . GLN B 1 17 ? -15.195 -7.184 2.848 1 97.69 17 GLN B C 1
ATOM 1325 O O . GLN B 1 17 ? -13.984 -6.992 2.744 1 97.69 17 GLN B O 1
ATOM 1330 N N . ALA B 1 18 ? -15.922 -7.711 1.907 1 97.44 18 ALA B N 1
ATOM 1331 C CA . ALA B 1 18 ? -15.328 -8.062 0.621 1 97.44 18 ALA B CA 1
ATOM 1332 C C . ALA B 1 18 ? -14.766 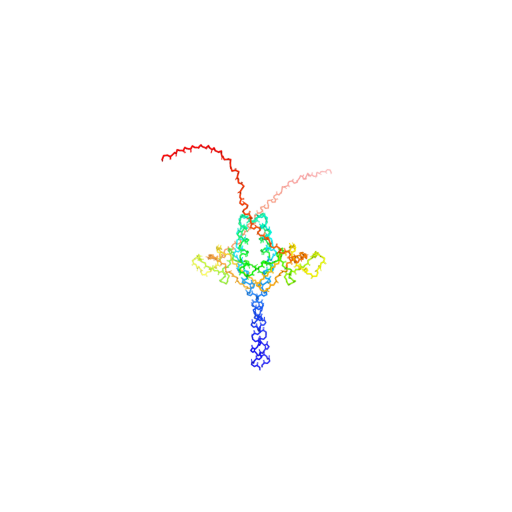-6.828 -0.081 1 97.44 18 ALA B C 1
ATOM 1334 O O . ALA B 1 18 ? -13.711 -6.895 -0.716 1 97.44 18 ALA B O 1
ATOM 1335 N N . ALA B 1 19 ? -15.461 -5.75 0.062 1 97.62 19 ALA B N 1
ATOM 1336 C CA . ALA B 1 19 ? -14.992 -4.504 -0.534 1 97.62 19 ALA B CA 1
ATOM 1337 C C . ALA B 1 19 ? -13.688 -4.043 0.109 1 97.62 19 ALA B C 1
ATOM 1339 O O . ALA B 1 19 ? -12.773 -3.584 -0.583 1 97.62 19 ALA B O 1
ATOM 1340 N N . ALA B 1 20 ? -13.586 -4.211 1.385 1 98 20 ALA B N 1
ATOM 1341 C CA . ALA B 1 20 ? -12.359 -3.863 2.098 1 98 20 ALA B CA 1
ATOM 1342 C C . ALA B 1 20 ? -11.195 -4.75 1.654 1 98 20 ALA B C 1
ATOM 1344 O O . ALA B 1 20 ? -10.094 -4.258 1.41 1 98 20 ALA B O 1
ATOM 1345 N N . ASP B 1 21 ? -11.461 -5.941 1.519 1 97.69 21 ASP B N 1
ATOM 1346 C CA . ASP B 1 21 ? -10.43 -6.883 1.107 1 97.69 21 ASP B CA 1
ATOM 1347 C C . ASP B 1 21 ? -9.938 -6.578 -0.307 1 97.69 21 ASP B C 1
ATOM 1349 O O . ASP B 1 21 ? -8.734 -6.629 -0.578 1 97.69 21 ASP B O 1
ATOM 1353 N N . ARG B 1 22 ? -10.844 -6.258 -1.149 1 97.12 22 ARG B N 1
ATOM 1354 C CA . ARG B 1 22 ? -10.492 -5.93 -2.525 1 97.12 22 ARG B CA 1
ATOM 1355 C C . ARG B 1 22 ? -9.672 -4.641 -2.59 1 97.12 22 ARG B C 1
ATOM 1357 O O . ARG B 1 22 ? -8.75 -4.523 -3.396 1 97.12 22 ARG B O 1
ATOM 1364 N N . ALA B 1 23 ? -10.047 -3.75 -1.734 1 97.56 23 ALA B N 1
ATOM 1365 C CA . ALA B 1 23 ? -9.312 -2.484 -1.708 1 97.56 23 ALA B CA 1
ATOM 1366 C C . ALA B 1 23 ? -7.875 -2.691 -1.243 1 97.56 23 ALA B C 1
ATOM 1368 O O . ALA B 1 23 ? -6.941 -2.143 -1.832 1 97.56 23 ALA B O 1
ATOM 1369 N N . LYS B 1 24 ? -7.668 -3.486 -0.277 1 98.06 24 LYS B N 1
ATOM 1370 C CA . LYS B 1 24 ? -6.32 -3.826 0.176 1 98.06 24 LYS B CA 1
ATOM 1371 C C . LYS B 1 24 ? -5.52 -4.496 -0.937 1 98.06 24 LYS B C 1
ATOM 1373 O O . LYS B 1 24 ? -4.375 -4.125 -1.194 1 98.06 24 LYS B O 1
ATOM 1378 N N . ALA B 1 25 ? -6.207 -5.371 -1.547 1 98.19 25 ALA B N 1
ATOM 1379 C CA . ALA B 1 25 ? -5.562 -6.109 -2.631 1 98.19 25 ALA B CA 1
ATOM 1380 C C . ALA B 1 25 ? -5.16 -5.176 -3.768 1 98.19 25 ALA B C 1
ATOM 1382 O O . ALA B 1 25 ? -4.082 -5.328 -4.352 1 98.19 25 ALA B O 1
ATOM 1383 N N . SER B 1 26 ? -5.969 -4.277 -4.031 1 97.69 26 SER B N 1
ATOM 1384 C CA . SER B 1 26 ? -5.695 -3.334 -5.113 1 97.69 26 SER B CA 1
ATOM 1385 C C . SER B 1 26 ? -4.473 -2.477 -4.805 1 97.69 26 SER B C 1
ATOM 1387 O O . SER B 1 26 ? -3.619 -2.271 -5.668 1 97.69 26 SER B O 1
ATOM 1389 N N . VAL B 1 27 ? -4.32 -2.012 -3.584 1 98 27 VAL B N 1
ATOM 1390 C CA . VAL B 1 27 ? -3.168 -1.206 -3.199 1 98 27 VAL B CA 1
ATOM 1391 C C . VAL B 1 27 ? -1.896 -2.047 -3.291 1 98 27 VAL B C 1
ATOM 1393 O O . VAL B 1 27 ? -0.896 -1.611 -3.869 1 98 27 VAL B O 1
ATOM 1396 N N . VAL B 1 28 ? -1.958 -3.178 -2.785 1 98.38 28 VAL B N 1
ATOM 1397 C CA . VAL B 1 28 ? -0.782 -4.043 -2.762 1 98.38 28 VAL B CA 1
ATOM 1398 C C . VAL B 1 28 ? -0.394 -4.426 -4.188 1 98.38 28 VAL B C 1
ATOM 1400 O O . VAL B 1 28 ? 0.793 -4.496 -4.516 1 98.38 28 VAL B O 1
ATOM 1403 N N . 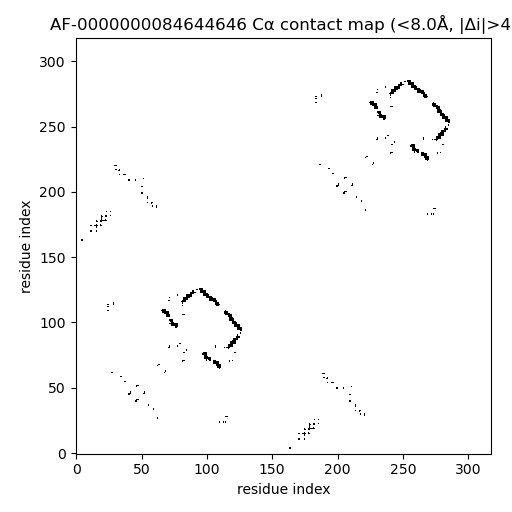SER B 1 29 ? -1.384 -4.617 -5.055 1 98.5 29 SER B N 1
ATOM 1404 C CA . SER B 1 29 ? -1.124 -4.938 -6.457 1 98.5 29 SER B CA 1
ATOM 1405 C C . SER B 1 29 ? -0.344 -3.822 -7.141 1 98.5 29 SER B C 1
ATOM 1407 O O . SER B 1 29 ? 0.559 -4.086 -7.938 1 98.5 29 SER B O 1
ATOM 1409 N N . GLU B 1 30 ? -0.639 -2.617 -6.801 1 97.56 30 GLU B N 1
ATOM 1410 C CA . GLU B 1 30 ? 0.048 -1.477 -7.398 1 97.56 30 GLU B CA 1
ATOM 1411 C C . GLU B 1 30 ? 1.504 -1.408 -6.945 1 97.56 30 GLU B C 1
ATOM 1413 O O . GLU B 1 30 ? 2.346 -0.825 -7.633 1 97.56 30 GLU B O 1
ATOM 1418 N N . LEU B 1 31 ? 1.785 -2.076 -5.875 1 97.5 31 LEU B N 1
ATOM 1419 C CA . LEU B 1 31 ? 3.127 -2.014 -5.305 1 97.5 31 LEU B CA 1
ATOM 1420 C C . LEU B 1 31 ? 3.975 -3.188 -5.781 1 97.5 31 LEU B C 1
ATOM 1422 O O . LEU B 1 31 ? 5.168 -3.258 -5.48 1 97.5 31 LEU B O 1
ATOM 1426 N N . LEU B 1 32 ? 3.408 -4.02 -6.574 1 97.69 32 LEU B N 1
ATOM 1427 C CA . LEU B 1 32 ? 4.109 -5.25 -6.938 1 97.69 32 LEU B CA 1
ATOM 1428 C C . LEU B 1 32 ? 5.328 -4.945 -7.801 1 97.69 32 LEU B C 1
ATOM 1430 O O . LEU B 1 32 ? 6.344 -5.637 -7.715 1 97.69 32 LEU B O 1
ATOM 1434 N N . HIS B 1 33 ? 5.324 -3.961 -8.57 1 94.31 33 HIS B N 1
ATOM 1435 C CA . HIS B 1 33 ? 6.496 -3.604 -9.367 1 94.31 33 HIS B CA 1
ATOM 1436 C C . HIS B 1 33 ? 7.672 -3.225 -8.469 1 94.31 33 HIS B C 1
ATOM 1438 O O . HIS B 1 33 ? 8.82 -3.547 -8.781 1 94.31 33 HIS B O 1
ATOM 1444 N N . ALA B 1 34 ? 7.371 -2.541 -7.406 1 93.56 34 ALA B N 1
ATOM 1445 C CA . ALA B 1 34 ? 8.422 -2.209 -6.445 1 93.56 34 ALA B CA 1
ATOM 1446 C C . ALA B 1 34 ? 8.953 -3.465 -5.762 1 93.56 34 ALA B C 1
ATOM 1448 O O . ALA B 1 34 ? 10.164 -3.59 -5.535 1 93.56 34 ALA B O 1
ATOM 1449 N N . VAL B 1 35 ? 8.078 -4.348 -5.434 1 95.56 35 VAL B N 1
ATOM 1450 C CA . VAL B 1 35 ? 8.477 -5.613 -4.824 1 95.56 35 VAL B CA 1
ATOM 1451 C C . VAL B 1 35 ? 9.406 -6.371 -5.766 1 95.56 35 VAL B C 1
ATOM 1453 O O . VAL B 1 35 ? 10.453 -6.875 -5.348 1 95.56 35 VAL B O 1
ATOM 1456 N N . ASP B 1 36 ? 9.008 -6.328 -7.008 1 94.75 36 ASP B N 1
ATOM 1457 C CA . ASP B 1 36 ? 9.844 -6.992 -8.008 1 94.75 36 ASP B CA 1
ATOM 1458 C C . ASP B 1 36 ? 11.234 -6.375 -8.062 1 94.75 36 ASP B C 1
ATOM 1460 O O . ASP B 1 36 ? 12.234 -7.09 -8.148 1 94.75 36 ASP B O 1
ATOM 1464 N N . ASP B 1 37 ? 11.266 -5.109 -8.016 1 92.31 37 ASP B N 1
ATOM 1465 C CA . ASP B 1 37 ? 12.547 -4.41 -8.062 1 92.31 37 ASP B CA 1
ATOM 1466 C C . ASP B 1 37 ? 13.375 -4.711 -6.812 1 92.31 37 ASP B C 1
ATOM 1468 O O . ASP B 1 37 ? 14.594 -4.875 -6.898 1 92.31 37 ASP B O 1
ATOM 1472 N N . ILE B 1 38 ? 12.773 -4.828 -5.688 1 92.88 38 ILE B N 1
ATOM 1473 C CA . ILE B 1 38 ? 13.453 -5.148 -4.438 1 92.88 38 ILE B CA 1
ATOM 1474 C C . ILE B 1 38 ? 14.039 -6.555 -4.52 1 92.88 38 ILE B C 1
ATOM 1476 O O . ILE B 1 38 ? 15.203 -6.77 -4.176 1 92.88 38 ILE B O 1
ATOM 1480 N N . GLU B 1 39 ? 13.258 -7.434 -4.977 1 93.25 39 GLU B N 1
ATOM 1481 C CA . GLU B 1 39 ? 13.703 -8.82 -5.074 1 93.25 39 GLU B CA 1
ATOM 1482 C C . GLU B 1 39 ? 14.859 -8.961 -6.066 1 93.25 39 GLU B C 1
ATOM 1484 O O . GLU B 1 39 ? 15.805 -9.711 -5.828 1 93.25 39 GLU B O 1
ATOM 1489 N N . ARG B 1 40 ? 14.758 -8.25 -7.109 1 92.19 40 ARG B N 1
ATOM 1490 C CA . ARG B 1 40 ? 15.844 -8.25 -8.086 1 92.19 40 ARG B CA 1
ATOM 1491 C C . ARG B 1 40 ? 17.125 -7.688 -7.484 1 92.19 40 ARG B C 1
ATOM 1493 O O . ARG B 1 40 ? 18.203 -8.242 -7.68 1 92.19 40 ARG B O 1
ATOM 1500 N N . ALA B 1 41 ? 16.984 -6.621 -6.875 1 89.12 41 ALA B N 1
ATOM 1501 C CA . ALA B 1 41 ? 18.141 -6 -6.234 1 89.12 41 ALA B CA 1
ATOM 1502 C C . ALA B 1 41 ? 18.781 -6.938 -5.207 1 89.12 41 ALA B C 1
ATOM 1504 O O . ALA B 1 41 ? 20 -7.016 -5.098 1 89.12 41 ALA B O 1
ATOM 1505 N N . ARG B 1 42 ? 17.984 -7.613 -4.453 1 90.12 42 ARG B N 1
ATOM 1506 C CA . ARG B 1 42 ? 18.469 -8.57 -3.467 1 90.12 42 ARG B CA 1
ATOM 1507 C C . ARG B 1 42 ? 19.266 -9.68 -4.137 1 90.12 42 ARG B C 1
ATOM 1509 O O . ARG B 1 42 ? 20.344 -10.07 -3.65 1 90.12 42 ARG B O 1
ATOM 1516 N N . LYS B 1 43 ? 18.797 -10.125 -5.176 1 90.88 43 LYS B N 1
ATOM 1517 C CA . LYS B 1 43 ? 19.469 -11.195 -5.91 1 90.88 43 LYS B CA 1
ATOM 1518 C C . LYS B 1 43 ? 20.828 -10.742 -6.422 1 90.88 43 LYS B C 1
ATOM 1520 O O . LYS B 1 43 ? 21.766 -11.547 -6.504 1 90.88 43 LYS B O 1
ATOM 1525 N N . HIS B 1 44 ? 21.016 -9.484 -6.715 1 88.56 44 HIS B N 1
ATOM 1526 C CA . HIS B 1 44 ? 22.25 -8.961 -7.273 1 88.56 44 HIS B CA 1
ATOM 1527 C C . HIS B 1 44 ? 23.188 -8.453 -6.176 1 88.56 44 HIS B C 1
ATOM 1529 O O . HIS B 1 44 ? 24.281 -7.973 -6.457 1 88.56 44 HIS B O 1
ATOM 1535 N N . GLY B 1 45 ? 22.688 -8.43 -4.961 1 86.62 45 GLY B N 1
ATOM 1536 C CA . GLY B 1 45 ? 23.516 -8.008 -3.842 1 86.62 45 GLY B CA 1
ATOM 1537 C C . GLY B 1 45 ? 23.516 -6.508 -3.627 1 86.62 45 GLY B C 1
ATOM 1538 O O . GLY B 1 45 ? 24.297 -5.98 -2.844 1 86.62 45 GLY B O 1
ATOM 1539 N N . ASP B 1 46 ? 22.609 -5.816 -4.293 1 82.62 46 ASP B N 1
ATOM 1540 C CA . ASP B 1 46 ? 22.562 -4.355 -4.242 1 82.62 46 ASP B CA 1
ATOM 1541 C C . ASP B 1 46 ? 21.953 -3.873 -2.926 1 82.62 46 ASP B C 1
ATOM 1543 O O . ASP B 1 46 ? 22.047 -2.689 -2.596 1 82.62 46 ASP B O 1
ATOM 1547 N N . LEU B 1 47 ? 21.391 -4.859 -2.174 1 83.31 47 LEU B N 1
ATOM 1548 C CA . LEU B 1 47 ? 20.734 -4.488 -0.924 1 83.31 47 LEU B CA 1
ATOM 1549 C C . LEU B 1 47 ? 21.5 -5.027 0.276 1 83.31 47 LEU B C 1
ATOM 1551 O O . LEU B 1 47 ? 20.953 -5.168 1.366 1 83.31 47 LEU B O 1
ATOM 1555 N N . ASP B 1 48 ? 22.734 -5.273 0.007 1 80.25 48 ASP B N 1
ATOM 1556 C CA . ASP B 1 48 ? 23.531 -5.828 1.094 1 80.25 48 ASP B CA 1
ATOM 1557 C C . ASP B 1 48 ? 23.922 -4.746 2.092 1 80.25 48 ASP B C 1
ATOM 1559 O O . ASP B 1 48 ? 24.219 -5.039 3.254 1 80.25 48 ASP B O 1
ATOM 1563 N N . PHE B 1 49 ? 23.922 -3.49 1.615 1 73.31 49 PHE B N 1
ATOM 1564 C CA . PHE B 1 49 ? 24.328 -2.4 2.494 1 73.31 49 PHE B CA 1
ATOM 1565 C C . PHE B 1 49 ? 23.578 -1.119 2.154 1 73.31 49 PHE B C 1
ATOM 1567 O O . PHE B 1 49 ? 22.891 -1.048 1.135 1 73.31 49 PHE B O 1
ATOM 1574 N N . GLY B 1 50 ? 23.5 -0.263 3.148 1 72.19 50 GLY B N 1
ATOM 1575 C CA . GLY B 1 50 ? 23.047 1.097 2.885 1 72.19 50 GLY B CA 1
ATOM 1576 C C . GLY B 1 50 ? 21.641 1.368 3.373 1 72.19 50 GLY B C 1
ATOM 1577 O O . GLY B 1 50 ? 20.938 0.452 3.812 1 72.19 50 GLY B O 1
ATOM 1578 N N . PRO B 1 51 ? 21.281 2.547 3.461 1 71.69 51 PRO B N 1
ATOM 1579 C CA . PRO B 1 51 ? 20.016 3.033 4.012 1 71.69 51 PRO B CA 1
ATOM 1580 C C . PRO B 1 51 ? 18.797 2.479 3.273 1 71.69 51 PRO B C 1
ATOM 1582 O O . PRO B 1 51 ? 17.734 2.311 3.871 1 71.69 51 PRO B O 1
ATOM 1585 N N . LEU B 1 52 ? 19.031 2.053 2.098 1 74.56 52 LEU B N 1
ATOM 1586 C CA . LEU B 1 52 ? 17.859 1.665 1.32 1 74.56 52 LEU B CA 1
ATOM 1587 C C . LEU B 1 52 ? 17.531 0.194 1.541 1 74.56 52 LEU B C 1
ATOM 1589 O O . LEU B 1 52 ? 16.422 -0.25 1.22 1 74.56 52 LEU B O 1
ATOM 1593 N N . LYS B 1 53 ? 18.484 -0.435 2.172 1 83.62 53 LYS B N 1
ATOM 1594 C CA . LYS B 1 53 ? 18.156 -1.773 2.65 1 83.62 53 LYS B CA 1
ATOM 1595 C C . LYS B 1 53 ? 17.047 -1.72 3.699 1 83.62 53 LYS B C 1
ATOM 1597 O O . LYS B 1 53 ? 16.125 -2.537 3.68 1 83.62 53 LYS B O 1
ATOM 1602 N N . ALA B 1 54 ? 17.203 -0.772 4.461 1 84.75 54 ALA B N 1
ATOM 1603 C CA . ALA B 1 54 ? 16.219 -0.635 5.543 1 84.75 54 ALA B CA 1
ATOM 1604 C C . ALA B 1 54 ? 14.844 -0.308 4.992 1 84.75 54 ALA B C 1
ATOM 1606 O O . ALA B 1 54 ? 13.836 -0.814 5.492 1 84.75 54 ALA B O 1
ATOM 1607 N N . VAL B 1 55 ? 14.805 0.535 3.99 1 87.5 55 VAL B N 1
ATOM 1608 C CA . VAL B 1 55 ? 13.531 0.905 3.375 1 87.5 55 VAL B CA 1
ATOM 1609 C C . VAL B 1 55 ? 12.906 -0.318 2.715 1 87.5 55 VAL B C 1
ATOM 1611 O O . VAL B 1 55 ? 11.711 -0.582 2.891 1 87.5 55 VAL B O 1
ATOM 1614 N N . ALA B 1 56 ? 13.742 -1.014 1.993 1 90.31 56 ALA B N 1
ATOM 1615 C CA . ALA B 1 56 ? 13.266 -2.229 1.335 1 90.31 56 ALA B CA 1
ATOM 1616 C C . ALA B 1 56 ? 12.75 -3.24 2.354 1 90.31 56 ALA B C 1
ATOM 1618 O O . ALA B 1 56 ? 11.664 -3.797 2.189 1 90.31 56 ALA B O 1
ATOM 1619 N N . ASP B 1 57 ? 13.508 -3.389 3.387 1 91.88 57 ASP B N 1
ATOM 1620 C CA . ASP B 1 57 ? 13.133 -4.348 4.422 1 91.88 57 ASP B CA 1
ATOM 1621 C C . ASP B 1 57 ? 11.828 -3.947 5.098 1 91.88 57 ASP B C 1
ATOM 1623 O O . ASP B 1 57 ? 10.977 -4.797 5.363 1 91.88 57 ASP B O 1
ATOM 1627 N N . LYS B 1 58 ? 11.688 -2.766 5.371 1 91.81 58 LYS B N 1
ATOM 1628 C CA . LYS B 1 58 ? 10.477 -2.266 6.012 1 91.81 58 LYS B CA 1
ATOM 1629 C C . LYS B 1 58 ? 9.266 -2.424 5.098 1 91.81 58 LYS B C 1
ATOM 1631 O O . LYS B 1 58 ? 8.203 -2.861 5.539 1 91.81 58 LYS B O 1
ATOM 1636 N N . MET B 1 59 ? 9.445 -2.043 3.881 1 93.31 59 MET B N 1
ATOM 1637 C CA . MET B 1 59 ? 8.359 -2.205 2.922 1 93.31 59 MET B CA 1
ATOM 1638 C C . MET B 1 59 ? 7.934 -3.666 2.822 1 93.31 59 MET B C 1
ATOM 1640 O O . MET B 1 59 ? 6.746 -3.979 2.908 1 93.31 59 MET B O 1
ATOM 1644 N N . MET B 1 60 ? 8.945 -4.508 2.668 1 95.69 60 MET B N 1
ATOM 1645 C CA . MET B 1 60 ? 8.633 -5.93 2.543 1 95.69 60 MET B CA 1
ATOM 1646 C C . MET B 1 60 ? 7.984 -6.461 3.816 1 95.69 60 MET B C 1
ATOM 1648 O O . MET B 1 60 ? 7.066 -7.277 3.754 1 95.69 60 MET B O 1
ATOM 1652 N N . SER B 1 61 ? 8.469 -6 4.898 1 96.94 61 SER B N 1
ATOM 1653 C CA . SER B 1 61 ? 7.902 -6.426 6.176 1 96.94 61 SER B CA 1
ATOM 1654 C C . SER B 1 61 ? 6.434 -6.031 6.285 1 96.94 61 SER B C 1
ATOM 1656 O O . SER B 1 61 ? 5.605 -6.824 6.73 1 96.94 61 SER B O 1
ATOM 1658 N N . VAL B 1 62 ? 6.066 -4.871 5.891 1 96.81 62 VAL B N 1
ATOM 1659 C CA . VAL B 1 62 ? 4.688 -4.398 5.938 1 96.81 62 VAL B CA 1
ATOM 1660 C C . VAL B 1 62 ? 3.816 -5.258 5.02 1 96.81 62 VAL B C 1
ATOM 1662 O O . VAL B 1 62 ? 2.754 -5.734 5.43 1 96.81 62 VAL B O 1
ATOM 1665 N N . LEU B 1 63 ? 4.246 -5.469 3.857 1 97.75 63 LEU B N 1
ATOM 1666 C CA . LEU B 1 63 ? 3.447 -6.203 2.879 1 97.75 63 LEU B CA 1
ATOM 1667 C C . LEU B 1 63 ? 3.27 -7.656 3.305 1 97.75 63 LEU B C 1
ATOM 1669 O O . LEU B 1 63 ? 2.18 -8.219 3.174 1 97.75 63 LEU B O 1
ATOM 1673 N N . THR B 1 64 ? 4.359 -8.203 3.834 1 98 64 THR B N 1
ATOM 1674 C CA . THR B 1 64 ? 4.258 -9.57 4.352 1 98 64 THR B CA 1
ATOM 1675 C C . THR B 1 64 ? 3.309 -9.617 5.547 1 98 64 THR B C 1
ATOM 1677 O O . THR B 1 64 ? 2.539 -10.57 5.691 1 98 64 THR B O 1
ATOM 1680 N N . GLY B 1 65 ? 3.391 -8.633 6.34 1 97.25 65 GLY B N 1
ATOM 1681 C CA . GLY B 1 65 ? 2.494 -8.539 7.48 1 97.25 65 GLY B CA 1
ATOM 1682 C C . GLY B 1 65 ? 1.033 -8.438 7.086 1 97.25 65 GLY B C 1
ATOM 1683 O O . GLY B 1 65 ? 0.152 -8.883 7.824 1 97.25 65 GLY B O 1
ATOM 1684 N N . LEU B 1 66 ? 0.771 -7.891 5.938 1 97.12 66 LEU B N 1
ATOM 1685 C CA . LEU B 1 66 ? -0.586 -7.777 5.414 1 97.12 66 LEU B CA 1
ATOM 1686 C C . LEU B 1 66 ? -1.051 -9.102 4.816 1 97.12 66 LEU B C 1
ATOM 1688 O O . LEU B 1 66 ? -2.232 -9.266 4.504 1 97.12 66 LEU B O 1
ATOM 1692 N N . GLY B 1 67 ? -0.081 -9.984 4.586 1 97.81 67 GLY B N 1
ATOM 1693 C CA . GLY B 1 67 ? -0.441 -11.297 4.086 1 97.81 67 GLY B CA 1
ATOM 1694 C C . GLY B 1 67 ? 0.093 -11.57 2.691 1 97.81 67 GLY B C 1
ATOM 1695 O O . GLY B 1 67 ? -0.317 -12.539 2.043 1 97.81 67 GLY B O 1
ATOM 1696 N N . LEU B 1 68 ? 0.963 -10.781 2.213 1 98.62 68 LEU B N 1
ATOM 1697 C CA . LEU B 1 68 ? 1.539 -11 0.892 1 98.62 68 LEU B CA 1
ATOM 1698 C C . LEU B 1 68 ? 2.449 -12.219 0.89 1 98.62 68 LEU B C 1
ATOM 1700 O O . LEU B 1 68 ? 3.311 -12.359 1.762 1 98.62 68 LEU B O 1
ATOM 1704 N N . LYS B 1 69 ? 2.221 -13.047 -0.134 1 98.19 69 LYS B N 1
ATOM 1705 C CA . LYS B 1 69 ? 3.049 -14.234 -0.31 1 98.19 69 LYS B CA 1
ATOM 1706 C C . LYS B 1 69 ? 3.379 -14.461 -1.782 1 98.19 69 LYS B C 1
ATOM 1708 O O . LYS B 1 69 ? 2.52 -14.297 -2.65 1 98.19 69 LYS B O 1
ATOM 1713 N N . SER B 1 70 ? 4.602 -14.828 -2.004 1 97.94 70 SER B N 1
ATOM 1714 C CA . SER B 1 70 ? 4.992 -15.203 -3.359 1 97.94 70 SER B CA 1
ATOM 1715 C C . SER B 1 70 ? 4.73 -16.672 -3.623 1 97.94 70 SER B C 1
ATOM 1717 O O . SER B 1 70 ? 4.605 -17.469 -2.686 1 97.94 70 SER B O 1
ATOM 1719 N N . PHE B 1 71 ? 4.531 -16.984 -4.883 1 97.75 71 PHE B N 1
ATOM 1720 C CA . PHE B 1 71 ? 4.434 -18.375 -5.305 1 97.75 71 PHE B CA 1
ATOM 1721 C C . PHE B 1 71 ? 4.934 -18.547 -6.734 1 97.75 71 PHE B C 1
ATOM 1723 O O . PHE B 1 71 ? 5.148 -17.562 -7.445 1 97.75 71 PHE B O 1
ATOM 1730 N N . GLY B 1 72 ? 5.137 -19.828 -7.113 1 96.31 72 GLY B N 1
ATOM 1731 C CA . GLY B 1 72 ? 5.648 -20.141 -8.438 1 96.31 72 GLY B CA 1
ATOM 1732 C C . GLY B 1 72 ? 7.148 -20.375 -8.461 1 96.31 72 GLY B C 1
ATOM 1733 O O . GLY B 1 72 ? 7.898 -19.562 -8.992 1 96.31 72 GLY B O 1
ATOM 1734 N N . ALA B 1 73 ? 7.551 -21.516 -7.961 1 96.88 73 ALA B N 1
ATOM 1735 C CA . ALA B 1 73 ? 8.961 -21.875 -7.953 1 96.88 73 ALA B CA 1
ATOM 1736 C C . ALA B 1 73 ? 9.242 -23 -8.961 1 96.88 73 ALA B C 1
ATOM 1738 O O . ALA B 1 73 ? 8.375 -23.828 -9.227 1 96.88 73 ALA B O 1
ATOM 1739 N N . GLU B 1 74 ? 10.445 -22.906 -9.445 1 96.94 74 GLU B N 1
ATOM 1740 C CA . GLU B 1 74 ? 10.852 -24 -10.328 1 96.94 74 GLU B CA 1
ATOM 1741 C C . GLU B 1 74 ? 10.711 -25.344 -9.641 1 96.94 74 GLU B C 1
ATOM 1743 O O . GLU B 1 74 ? 11.031 -25.484 -8.453 1 96.94 74 GLU B O 1
ATOM 1748 N N . GLY B 1 75 ? 10.18 -26.297 -10.352 1 95.62 75 GLY B N 1
ATOM 1749 C CA . GLY B 1 75 ? 10.039 -27.656 -9.812 1 95.62 75 GLY B CA 1
ATOM 1750 C C . GLY B 1 75 ? 8.664 -27.922 -9.227 1 95.62 75 GLY B C 1
ATOM 1751 O O . GLY B 1 75 ? 8.289 -29.062 -9.016 1 95.62 75 GLY B O 1
ATOM 1752 N N . GLU B 1 76 ? 7.906 -26.953 -8.977 1 96.31 76 GLU B N 1
ATOM 1753 C CA . GLU B 1 76 ? 6.559 -27.094 -8.438 1 96.31 76 GLU B CA 1
ATOM 1754 C C . GLU B 1 76 ? 5.586 -27.562 -9.523 1 96.31 76 GLU B C 1
ATOM 1756 O O . GLU B 1 76 ? 5.809 -27.328 -10.711 1 96.31 76 GLU B O 1
ATOM 1761 N N . ASP B 1 77 ? 4.516 -28.172 -8.945 1 96.25 77 ASP B N 1
ATOM 1762 C CA . ASP B 1 77 ? 3.457 -28.562 -9.883 1 96.25 77 ASP B CA 1
ATOM 1763 C C . ASP B 1 77 ? 2.793 -27.328 -10.492 1 96.25 77 ASP B C 1
ATOM 1765 O O . ASP B 1 77 ? 2.568 -26.328 -9.797 1 96.25 77 ASP B O 1
ATOM 1769 N N . PHE B 1 78 ? 2.488 -27.547 -11.781 1 97.5 78 PHE B N 1
ATOM 1770 C CA . PHE B 1 78 ? 1.754 -26.469 -12.453 1 97.5 78 PHE B CA 1
ATOM 1771 C C . PHE B 1 78 ? 0.307 -26.422 -11.977 1 97.5 78 PHE B C 1
ATOM 1773 O O . PHE B 1 78 ? -0.354 -27.469 -11.883 1 97.5 78 PHE B O 1
ATOM 1780 N N . ASP B 1 79 ? -0.147 -25.281 -11.602 1 97.88 79 ASP B N 1
ATOM 1781 C CA . ASP B 1 79 ? -1.526 -25 -11.211 1 97.88 79 ASP B CA 1
ATOM 1782 C C . ASP B 1 79 ? -2.102 -23.844 -12.023 1 97.88 79 ASP B C 1
ATOM 1784 O O . ASP B 1 79 ? -1.678 -22.688 -11.859 1 97.88 79 ASP B O 1
ATOM 1788 N N . PRO B 1 80 ? -3.088 -24.094 -12.844 1 96.88 80 PRO B N 1
ATOM 1789 C CA . PRO B 1 80 ? -3.592 -23.047 -13.742 1 96.88 80 PRO B CA 1
ATOM 1790 C C . PRO B 1 80 ? -4.219 -21.875 -12.984 1 96.88 80 PRO B C 1
ATOM 1792 O O . PRO B 1 80 ? -4.398 -20.797 -13.547 1 96.88 80 PRO B O 1
ATOM 1795 N N . VAL B 1 81 ? -4.562 -22.062 -11.727 1 97.12 81 VAL B N 1
ATOM 1796 C CA . VAL B 1 81 ? -5.129 -20.984 -10.914 1 97.12 81 VAL B CA 1
ATOM 1797 C C . VAL B 1 81 ? -4.023 -20.031 -10.484 1 97.12 81 VAL B C 1
ATOM 1799 O O . VAL B 1 81 ? -4.25 -18.828 -10.359 1 97.12 81 VAL B O 1
ATOM 1802 N N . LEU B 1 82 ? -2.891 -20.484 -10.391 1 98.25 82 LEU B N 1
ATOM 1803 C CA . LEU B 1 82 ? -1.774 -19.719 -9.844 1 98.25 82 LEU B CA 1
ATOM 1804 C C . LEU B 1 82 ? -0.773 -19.359 -10.93 1 98.25 82 LEU B C 1
ATOM 1806 O O . LEU B 1 82 ? -0.015 -18.406 -10.789 1 98.25 82 LEU B O 1
ATOM 1810 N N . HIS B 1 83 ? -0.821 -20.125 -11.938 1 98.75 83 HIS B N 1
ATOM 1811 C CA . HIS B 1 83 ? 0.246 -20 -12.922 1 98.75 83 HIS B CA 1
ATOM 1812 C C . HIS B 1 83 ? -0.318 -19.719 -14.312 1 98.75 83 HIS B C 1
ATOM 1814 O O . HIS B 1 83 ? -1.376 -20.234 -14.68 1 98.75 83 HIS B O 1
ATOM 1820 N N . GLU B 1 84 ? 0.401 -18.891 -15.047 1 98.5 84 GLU B N 1
ATOM 1821 C CA . GLU B 1 84 ? 0.185 -18.672 -16.469 1 98.5 84 GLU B CA 1
ATOM 1822 C C . GLU B 1 84 ? 1.336 -19.234 -17.297 1 98.5 84 GLU B C 1
ATOM 1824 O O . GLU B 1 84 ? 2.477 -18.797 -17.172 1 98.5 84 GLU B O 1
ATOM 1829 N N . ALA B 1 85 ? 0.975 -20.125 -18.141 1 97.94 85 ALA B N 1
ATOM 1830 C CA . ALA B 1 85 ? 2.008 -20.781 -18.953 1 97.94 85 ALA B CA 1
ATOM 1831 C C . ALA B 1 85 ? 2.221 -20.031 -20.266 1 97.94 85 ALA B C 1
ATOM 1833 O O . ALA B 1 85 ? 1.267 -19.781 -21 1 97.94 85 ALA B O 1
ATOM 1834 N N . VAL B 1 86 ? 3.508 -19.766 -20.531 1 97.31 86 VAL B N 1
ATOM 1835 C CA . VAL B 1 86 ? 3.801 -19.078 -21.781 1 97.31 86 VAL B CA 1
ATOM 1836 C C . VAL B 1 86 ? 4.504 -20.031 -22.734 1 97.31 86 VAL B C 1
ATOM 1838 O O . VAL B 1 86 ? 4.598 -19.766 -23.938 1 97.31 86 VAL B O 1
ATOM 1841 N N . GLN B 1 87 ? 5.086 -21.062 -22.234 1 95.56 87 GLN B N 1
ATOM 1842 C CA . GLN B 1 87 ? 5.777 -22.078 -23.016 1 95.56 87 GLN B CA 1
ATOM 1843 C C . GLN B 1 87 ? 5.543 -23.469 -22.438 1 95.56 87 GLN B C 1
ATOM 1845 O O . GLN B 1 87 ? 5.496 -23.641 -21.219 1 95.56 87 GLN B O 1
ATOM 1850 N N . HIS B 1 88 ? 5.355 -24.438 -23.281 1 92.31 88 HIS B N 1
ATOM 1851 C CA . HIS B 1 88 ? 5.219 -25.844 -22.891 1 92.31 88 HIS B CA 1
ATOM 1852 C C . HIS B 1 88 ? 6.25 -26.719 -23.594 1 92.31 88 HIS B C 1
ATOM 1854 O O . HIS B 1 88 ? 6.379 -26.656 -24.828 1 92.31 88 HIS B O 1
ATOM 1860 N N . GLU B 1 89 ? 6.98 -27.281 -22.688 1 86.94 89 GLU B N 1
ATOM 1861 C CA . GLU B 1 89 ? 7.969 -28.188 -23.266 1 86.94 89 GLU B CA 1
ATOM 1862 C C . GLU B 1 89 ? 7.676 -29.641 -22.859 1 86.94 89 GLU B C 1
ATOM 1864 O O . GLU B 1 89 ? 7.438 -29.922 -21.672 1 86.94 89 GLU B O 1
ATOM 1869 N N . GLY B 1 90 ? 7.68 -30.562 -23.812 1 80.44 90 GLY B N 1
ATOM 1870 C CA . GLY B 1 90 ? 7.504 -31.984 -23.562 1 80.44 90 GLY B CA 1
ATOM 1871 C C . GLY B 1 90 ? 6.445 -32.625 -24.453 1 80.44 90 GLY B C 1
ATOM 1872 O O . GLY B 1 90 ? 5.695 -31.906 -25.125 1 80.44 90 GLY B O 1
ATOM 1873 N N . ASP B 1 91 ? 6.555 -33.906 -24.656 1 70.12 91 ASP B N 1
ATOM 1874 C CA . ASP B 1 91 ? 5.785 -34.688 -25.625 1 70.12 91 ASP B CA 1
ATOM 1875 C C . ASP B 1 91 ? 4.473 -35.156 -25.031 1 70.12 91 ASP B C 1
ATOM 1877 O O . ASP B 1 91 ? 3.654 -35.781 -25.719 1 70.12 91 ASP B O 1
ATOM 1881 N N . GLY B 1 92 ? 4.062 -34.688 -23.953 1 65.38 92 GLY B N 1
ATOM 1882 C CA . GLY B 1 92 ? 2.736 -34.969 -23.438 1 65.38 92 GLY B CA 1
ATOM 1883 C C . GLY B 1 92 ? 2.502 -36.438 -23.141 1 65.38 92 GLY B C 1
ATOM 1884 O O . GLY B 1 92 ? 1.374 -36.906 -23.25 1 65.38 92 GLY B O 1
ATOM 1885 N N . GLY B 1 93 ? 3.539 -37.188 -22.703 1 63 93 GLY B N 1
ATOM 1886 C CA . GLY B 1 93 ? 3.168 -38.594 -22.469 1 63 93 GLY B CA 1
ATOM 1887 C C . GLY B 1 93 ? 2.057 -38.75 -21.453 1 63 93 GLY B C 1
ATOM 1888 O O . GLY B 1 93 ? 1.719 -37.781 -20.734 1 63 93 GLY B O 1
ATOM 1889 N N . GLN B 1 94 ? 1.25 -39.812 -21.5 1 64.5 94 GLN B N 1
ATOM 1890 C CA . GLN B 1 94 ? 0.027 -40.094 -20.766 1 64.5 94 GLN B CA 1
ATOM 1891 C C . GLN B 1 94 ? 0.221 -39.844 -19.266 1 64.5 94 GLN B C 1
ATOM 1893 O O . GLN B 1 94 ? -0.678 -39.344 -18.594 1 64.5 94 GLN B O 1
ATOM 1898 N N . ASP B 1 95 ? 1.414 -40.094 -18.656 1 70.38 95 ASP B N 1
ATOM 1899 C CA . ASP B 1 95 ? 1.632 -40 -17.219 1 70.38 95 ASP B CA 1
ATOM 1900 C C . ASP B 1 95 ? 2.465 -38.781 -16.859 1 70.38 95 ASP B C 1
ATOM 1902 O O . ASP B 1 95 ? 2.943 -38.656 -15.727 1 70.38 95 ASP B O 1
ATOM 1906 N N . ALA B 1 96 ? 2.494 -37.844 -17.797 1 77.88 96 ALA B N 1
ATOM 1907 C CA . ALA B 1 96 ? 3.363 -36.719 -17.547 1 77.88 96 ALA B CA 1
ATOM 1908 C C . ALA B 1 96 ? 2.643 -35.625 -16.734 1 77.88 96 ALA B C 1
ATOM 1910 O O . ALA B 1 96 ? 1.462 -35.375 -16.953 1 77.88 96 ALA B O 1
ATOM 1911 N N . LYS B 1 97 ? 3.322 -35.344 -15.617 1 88.44 97 LYS B N 1
ATOM 1912 C CA . LYS B 1 97 ? 2.822 -34.219 -14.805 1 88.44 97 LYS B CA 1
ATOM 1913 C C . LYS B 1 97 ? 3.529 -32.906 -15.156 1 88.44 97 LYS B C 1
ATOM 1915 O O . LYS B 1 97 ? 4.758 -32.875 -15.234 1 88.44 97 LYS B O 1
ATOM 1920 N N . PRO B 1 98 ? 2.717 -31.922 -15.422 1 93.19 98 PRO B N 1
ATOM 1921 C CA . PRO B 1 98 ? 3.344 -30.625 -15.727 1 93.19 98 PRO B CA 1
ATOM 1922 C C . PRO B 1 98 ? 3.977 -29.969 -14.5 1 93.19 98 PRO B C 1
ATOM 1924 O O . PRO B 1 98 ? 3.346 -29.906 -13.438 1 93.19 98 PRO B O 1
ATOM 1927 N N . VAL B 1 99 ? 5.215 -29.578 -14.648 1 95.44 99 VAL B N 1
ATOM 1928 C CA . VAL B 1 99 ? 5.973 -28.922 -13.586 1 95.44 99 VAL B CA 1
ATOM 1929 C C . VAL B 1 99 ? 6.551 -27.609 -14.102 1 95.44 99 VAL B C 1
ATOM 1931 O O . VAL B 1 99 ? 6.766 -27.438 -15.305 1 95.44 99 VAL B O 1
ATOM 1934 N N . ILE B 1 100 ? 6.754 -26.703 -13.219 1 97.38 100 ILE B N 1
ATOM 1935 C CA . ILE B 1 100 ? 7.352 -25.422 -13.578 1 97.38 100 ILE B CA 1
ATOM 1936 C C . ILE B 1 100 ? 8.828 -25.609 -13.891 1 97.38 100 ILE B C 1
ATOM 1938 O O . ILE B 1 100 ? 9.609 -26.031 -13.031 1 97.38 100 ILE B O 1
ATOM 1942 N N . GLY B 1 101 ? 9.195 -25.25 -15.125 1 97.06 101 GLY B N 1
ATOM 1943 C CA . GLY B 1 101 ? 10.594 -25.312 -15.523 1 97.06 101 GLY B CA 1
ATOM 1944 C C . GLY B 1 101 ? 11.352 -24.031 -15.242 1 97.06 101 GLY B C 1
ATOM 1945 O O . GLY B 1 101 ? 12.461 -24.062 -14.711 1 97.06 101 GLY B O 1
ATOM 1946 N N . THR B 1 102 ? 10.773 -22.953 -15.664 1 97.5 102 THR B N 1
ATOM 1947 C CA . THR B 1 102 ? 11.352 -21.641 -15.453 1 97.5 102 THR B CA 1
ATOM 1948 C C . THR B 1 102 ? 10.281 -20.625 -15.055 1 97.5 102 THR B C 1
ATOM 1950 O O . THR B 1 102 ? 9.148 -20.703 -15.531 1 97.5 102 THR B O 1
ATOM 1953 N N . VAL B 1 103 ? 10.719 -19.766 -14.219 1 98.06 103 VAL B N 1
ATOM 1954 C CA . VAL B 1 103 ? 9.82 -18.703 -13.781 1 98.06 103 VAL B CA 1
ATOM 1955 C C . VAL B 1 103 ? 10.242 -17.375 -14.422 1 98.06 103 VAL B C 1
ATOM 1957 O O . VAL B 1 103 ? 11.344 -16.891 -14.18 1 98.06 103 VAL B O 1
ATOM 1960 N N . MET B 1 104 ? 9.383 -16.766 -15.258 1 96.88 104 MET B N 1
ATOM 1961 C CA . MET B 1 104 ? 9.672 -15.508 -15.93 1 96.88 104 MET B CA 1
ATOM 1962 C C . MET B 1 104 ? 9.242 -14.32 -15.07 1 96.88 104 MET B C 1
ATOM 1964 O O . MET B 1 104 ? 9.805 -13.234 -15.172 1 96.88 104 MET B O 1
ATOM 1968 N N . ARG B 1 105 ? 8.188 -14.523 -14.312 1 97.69 105 ARG B N 1
ATOM 1969 C CA . ARG B 1 105 ? 7.676 -13.523 -13.391 1 97.69 105 ARG B CA 1
ATOM 1970 C C . ARG B 1 105 ? 7.051 -14.188 -12.164 1 97.69 105 ARG B C 1
ATOM 1972 O O . ARG B 1 105 ? 6.191 -15.055 -12.289 1 97.69 105 ARG B O 1
ATOM 1979 N N . GLN B 1 106 ? 7.422 -13.758 -11.062 1 97.81 106 GLN B N 1
ATOM 1980 C CA . GLN B 1 106 ? 6.926 -14.312 -9.812 1 97.81 106 GLN B CA 1
ATOM 1981 C C . GLN B 1 106 ? 5.453 -13.977 -9.602 1 97.81 106 GLN B C 1
ATOM 1983 O O . GLN B 1 106 ? 5.02 -12.859 -9.891 1 97.81 106 GLN B O 1
ATOM 1988 N N . GLY B 1 107 ? 4.672 -14.969 -9.062 1 98.75 107 GLY B N 1
ATOM 1989 C CA . GLY B 1 107 ? 3.293 -14.734 -8.656 1 98.75 107 GLY B CA 1
ATOM 1990 C C . GLY B 1 107 ? 3.16 -14.281 -7.215 1 98.75 107 GLY B C 1
ATOM 1991 O O . GLY B 1 107 ? 4.043 -14.539 -6.395 1 98.75 107 GLY B O 1
ATOM 1992 N N . TYR B 1 108 ? 2.014 -13.617 -6.98 1 98.88 108 TYR B N 1
ATOM 1993 C CA . TYR B 1 108 ? 1.756 -13.133 -5.629 1 98.88 108 TYR B CA 1
ATOM 1994 C C . TYR B 1 108 ? 0.288 -13.305 -5.258 1 98.88 108 TYR B C 1
ATOM 1996 O O . TYR B 1 108 ? -0.592 -13.188 -6.113 1 98.88 108 TYR B O 1
ATOM 2004 N N . GLN B 1 109 ? 0.129 -13.531 -3.982 1 98.56 109 GLN B N 1
ATOM 2005 C CA . GLN B 1 109 ? -1.217 -13.555 -3.418 1 98.56 109 GLN B CA 1
ATOM 2006 C C . GLN B 1 109 ? -1.279 -12.766 -2.111 1 98.56 109 GLN B C 1
ATOM 2008 O O . GLN B 1 109 ? -0.275 -12.641 -1.407 1 98.56 109 GLN B O 1
ATOM 2013 N N . LEU B 1 110 ? -2.484 -12.32 -1.782 1 98.19 110 LEU B N 1
ATOM 2014 C CA . LEU B 1 110 ? -2.791 -11.68 -0.508 1 98.19 110 LEU B CA 1
ATOM 2015 C C . LEU B 1 110 ? -3.928 -12.406 0.204 1 98.19 110 LEU B C 1
ATOM 2017 O O . LEU B 1 110 ? -5.094 -12.25 -0.165 1 98.19 110 LEU B O 1
ATOM 2021 N N . GLY B 1 111 ? -3.553 -13.156 1.17 1 92.12 111 GLY B N 1
ATOM 2022 C CA . GLY B 1 111 ? -4.555 -14.062 1.704 1 92.12 111 GLY B CA 1
ATOM 2023 C C . GLY B 1 111 ? -5.09 -15.039 0.671 1 92.12 111 GLY B C 1
ATOM 2024 O O . GLY B 1 111 ? -4.32 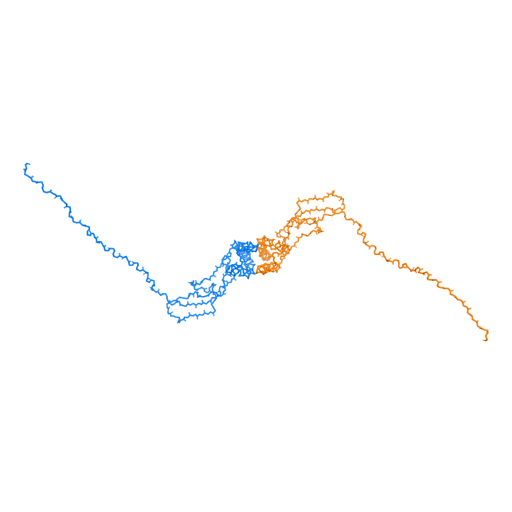-15.781 0.053 1 92.12 111 GLY B O 1
ATOM 2025 N N . GLU B 1 112 ? -6.363 -14.891 0.4 1 91.94 112 GLU B N 1
ATOM 2026 C CA . GLU B 1 112 ? -6.988 -15.812 -0.54 1 91.94 112 GLU B CA 1
ATOM 2027 C C . GLU B 1 112 ? -7.066 -15.211 -1.939 1 91.94 112 GLU B C 1
ATOM 2029 O O . GLU B 1 112 ? -7.508 -15.875 -2.883 1 91.94 112 GLU B O 1
ATOM 2034 N N . HIS B 1 113 ? -6.578 -14.055 -2.1 1 95.88 113 HIS B N 1
ATOM 2035 C CA . HIS B 1 113 ? -6.672 -13.352 -3.373 1 95.88 113 HIS B CA 1
ATOM 2036 C C . HIS B 1 113 ? -5.367 -13.453 -4.156 1 95.88 113 HIS B C 1
ATOM 2038 O O . HIS B 1 113 ? -4.32 -13 -3.686 1 95.88 113 HIS B O 1
ATOM 2044 N N . VAL B 1 114 ? -5.5 -14.047 -5.344 1 98.38 114 VAL B N 1
ATOM 2045 C CA . VAL B 1 114 ? -4.363 -14.016 -6.258 1 98.3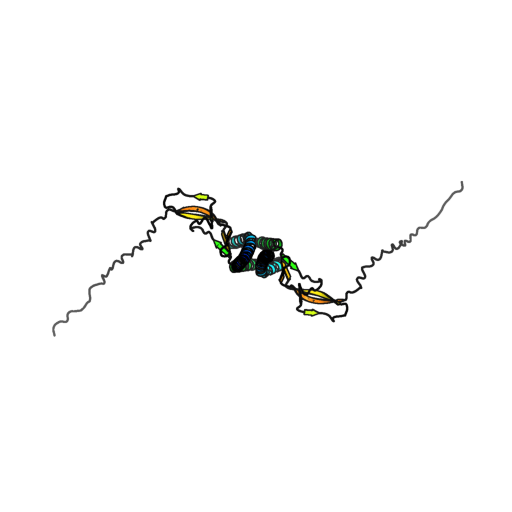8 114 VAL B CA 1
ATOM 2046 C C . VAL B 1 114 ? -4.234 -12.625 -6.871 1 98.38 114 VAL B C 1
ATOM 2048 O O . VAL B 1 114 ? -5.145 -12.156 -7.559 1 98.38 114 VAL B O 1
ATOM 2051 N N . LEU B 1 115 ? -3.154 -11.992 -6.637 1 98.75 115 LEU B N 1
ATOM 2052 C CA . LEU B 1 115 ? -2.934 -10.648 -7.156 1 98.75 115 LEU B CA 1
ATOM 2053 C C . LEU B 1 115 ? -2.377 -10.695 -8.57 1 98.75 115 LEU B C 1
ATOM 2055 O O . LEU B 1 115 ? -2.672 -9.82 -9.391 1 98.75 115 LEU B O 1
ATOM 2059 N N . ARG B 1 116 ? -1.568 -11.633 -8.766 1 98.75 116 ARG B N 1
ATOM 2060 C CA . ARG B 1 116 ? -0.894 -11.836 -10.047 1 98.75 116 ARG B CA 1
ATOM 2061 C C . ARG B 1 116 ? -0.447 -13.289 -10.203 1 98.75 116 ARG B C 1
ATOM 2063 O O . ARG B 1 116 ? 0.138 -13.867 -9.289 1 98.75 116 ARG B O 1
ATOM 2070 N N . ASN B 1 117 ? -0.762 -13.789 -11.367 1 98.75 117 ASN B N 1
ATOM 2071 C CA . ASN B 1 117 ? -0.258 -15.125 -11.641 1 98.75 117 ASN B CA 1
ATOM 2072 C C . ASN B 1 117 ? 1.253 -15.125 -11.859 1 98.75 117 ASN B C 1
ATOM 2074 O O . ASN B 1 117 ? 1.82 -14.125 -12.297 1 98.75 117 ASN B O 1
ATOM 2078 N N . ALA B 1 118 ? 1.849 -16.25 -11.57 1 98.81 118 ALA B N 1
ATOM 2079 C CA . ALA B 1 118 ? 3.227 -16.453 -12.008 1 98.81 118 ALA B CA 1
ATOM 2080 C C . ALA B 1 118 ? 3.283 -16.766 -13.5 1 98.81 118 ALA B C 1
ATOM 2082 O O . ALA B 1 118 ? 2.516 -17.594 -14 1 98.81 118 ALA B O 1
ATOM 2083 N N . LEU B 1 119 ? 4.141 -16.078 -14.195 1 98.69 119 LEU B N 1
ATOM 2084 C CA . LEU B 1 119 ? 4.41 -16.406 -15.594 1 98.69 119 LEU B CA 1
ATOM 2085 C C . LEU B 1 119 ? 5.512 -17.453 -15.711 1 98.69 119 LEU B C 1
ATOM 2087 O O . LEU B 1 119 ? 6.648 -17.203 -15.297 1 98.69 119 LEU B O 1
ATOM 2091 N N . VAL B 1 120 ? 5.168 -18.594 -16.328 1 98.62 120 VAL B N 1
ATOM 2092 C CA . VAL B 1 120 ? 6.098 -19.703 -16.203 1 98.62 120 VAL B CA 1
ATOM 2093 C C . VAL B 1 120 ? 6.191 -20.453 -17.531 1 98.62 120 VAL B C 1
ATOM 2095 O O . VAL B 1 120 ? 5.316 -20.328 -18.391 1 98.62 120 VAL B O 1
ATOM 2098 N N . ALA B 1 121 ? 7.34 -21.156 -17.656 1 98.06 121 ALA B N 1
ATOM 2099 C CA . ALA B 1 121 ? 7.457 -22.234 -18.641 1 98.06 121 ALA B CA 1
ATOM 2100 C C . ALA B 1 121 ? 7.223 -23.594 -17.984 1 98.06 121 ALA B C 1
ATOM 2102 O O . ALA B 1 121 ? 7.746 -23.859 -16.906 1 98.06 121 ALA B O 1
ATOM 2103 N N . VAL B 1 122 ? 6.469 -24.422 -18.688 1 96.75 122 VAL B N 1
ATOM 2104 C CA . VAL B 1 122 ? 6.082 -25.703 -18.125 1 96.75 122 VAL B CA 1
ATOM 2105 C C . VAL B 1 122 ? 6.828 -26.828 -18.844 1 96.75 122 VAL B C 1
ATOM 2107 O O . VAL B 1 122 ? 6.98 -26.797 -20.062 1 96.75 122 VAL B O 1
ATOM 2110 N N . VAL B 1 123 ? 7.309 -27.75 -18.016 1 93.94 123 VAL B N 1
ATOM 2111 C CA . VAL B 1 123 ? 7.945 -28.953 -18.562 1 93.94 123 VAL B CA 1
ATOM 2112 C C . VAL B 1 123 ? 7.203 -30.188 -18.078 1 93.94 123 VAL B C 1
ATOM 2114 O O . VAL B 1 123 ? 6.699 -30.219 -16.953 1 93.94 123 VAL B O 1
ATOM 2117 N N . GLU B 1 124 ? 7.113 -31.125 -18.953 1 90.06 124 GLU B N 1
ATOM 2118 C CA . GLU B 1 124 ? 6.492 -32.406 -18.578 1 90.06 124 GLU B CA 1
ATOM 2119 C C . GLU B 1 124 ? 7.52 -33.375 -18.016 1 90.06 124 GLU B C 1
ATOM 2121 O O . GLU B 1 124 ? 8.586 -33.562 -18.609 1 90.06 124 GLU B O 1
ATOM 2126 N N . THR B 1 125 ? 7.312 -33.719 -16.875 1 81 125 THR B N 1
ATOM 2127 C CA . THR B 1 125 ? 8.203 -34.719 -16.297 1 81 125 THR B CA 1
ATOM 2128 C C . THR B 1 125 ? 7.477 -36.031 -16.109 1 81 125 THR B C 1
ATOM 2130 O O . THR B 1 125 ? 6.25 -36.062 -15.992 1 81 125 THR B O 1
ATOM 2133 N N . ILE B 1 126 ? 8.031 -37.188 -16.703 1 71.81 126 ILE B N 1
ATOM 2134 C CA . ILE B 1 126 ? 7.461 -38.5 -16.484 1 71.81 126 ILE B CA 1
ATOM 2135 C C . ILE B 1 126 ? 7.688 -38.938 -15.031 1 71.81 126 ILE B C 1
ATOM 2137 O O . ILE B 1 126 ? 8.734 -38.656 -14.445 1 71.81 126 ILE B O 1
ATOM 2141 N N . ALA B 1 127 ? 6.602 -38.938 -14.352 1 57.62 127 ALA B N 1
ATOM 2142 C CA . ALA B 1 127 ? 6.785 -39.469 -13.008 1 57.62 127 ALA B CA 1
ATOM 2143 C C . ALA B 1 127 ? 7.793 -40.625 -13.016 1 57.62 127 ALA B C 1
ATOM 2145 O O . ALA B 1 127 ? 7.594 -41.625 -13.695 1 57.62 127 ALA B O 1
ATOM 2146 N N . ASP B 1 128 ? 9 -40.312 -13.375 1 51.22 128 ASP B N 1
ATOM 2147 C CA . ASP B 1 128 ? 9.867 -41.5 -13.242 1 51.22 128 ASP B CA 1
ATOM 2148 C C . ASP B 1 128 ? 9.539 -42.25 -11.969 1 51.22 128 ASP B C 1
ATOM 2150 O O . ASP B 1 128 ? 9.461 -41.688 -10.883 1 51.22 128 ASP B O 1
ATOM 2154 N N . ASP B 1 129 ? 8.641 -43.25 -12.062 1 43.31 129 ASP B N 1
ATOM 2155 C CA . ASP B 1 129 ? 8.641 -44.25 -11 1 43.31 129 ASP B CA 1
ATOM 2156 C C . ASP B 1 129 ? 10.055 -44.438 -10.445 1 43.31 129 ASP B C 1
ATOM 2158 O O . ASP B 1 129 ? 10.297 -45.375 -9.68 1 43.31 129 ASP B O 1
ATOM 2162 N N . THR B 1 130 ? 11 -44.031 -11.281 1 41.94 130 THR B N 1
ATOM 2163 C CA . THR B 1 130 ? 12.273 -44.531 -10.773 1 41.94 130 THR B CA 1
ATOM 2164 C C . THR B 1 130 ? 12.664 -43.781 -9.492 1 41.94 130 THR B C 1
ATOM 2166 O O . THR B 1 130 ? 13.844 -43.5 -9.273 1 41.94 130 THR B O 1
ATOM 2169 N N . SER B 1 131 ? 11.742 -43.062 -8.781 1 40.16 131 SER B N 1
ATOM 2170 C CA . SER B 1 131 ? 12.305 -42.812 -7.461 1 40.16 131 SER B CA 1
ATOM 2171 C C . SER B 1 131 ? 13.039 -44.031 -6.938 1 40.16 131 SER B C 1
ATOM 2173 O O . SER B 1 131 ? 12.43 -44.906 -6.297 1 40.16 131 SER B O 1
ATOM 2175 N N . GLU B 1 132 ? 13.602 -44.812 -7.875 1 35.47 132 GLU B N 1
ATOM 2176 C CA . GLU B 1 132 ? 14.492 -45.781 -7.223 1 35.47 132 GLU B CA 1
ATOM 2177 C C . GLU B 1 132 ? 15.383 -45.094 -6.191 1 35.47 132 GLU B C 1
ATOM 2179 O O . GLU B 1 132 ? 16.203 -44.25 -6.539 1 35.47 132 GLU B O 1
ATOM 2184 N N . ALA B 1 133 ? 14.805 -44.594 -5.137 1 36.28 133 ALA B N 1
ATOM 2185 C CA . ALA B 1 133 ? 15.586 -44.281 -3.947 1 36.28 133 ALA B CA 1
ATOM 2186 C C . ALA B 1 133 ? 16.859 -45.125 -3.904 1 36.28 133 ALA B C 1
ATOM 2188 O O . ALA B 1 133 ? 16.906 -46.25 -4.426 1 36.28 133 ALA B O 1
ATOM 2189 N N . GLY B 1 134 ? 18.047 -44.438 -3.742 1 33.72 134 GLY B N 1
ATOM 2190 C CA . GLY B 1 134 ? 19.391 -44.844 -3.363 1 33.72 134 GLY B CA 1
ATOM 2191 C C . GLY B 1 134 ? 19.422 -46.031 -2.434 1 33.72 134 GLY B C 1
ATOM 2192 O O . GLY B 1 134 ? 18.953 -45.969 -1.297 1 33.72 134 GLY B O 1
ATOM 2193 N N . SER B 1 135 ? 19.031 -47.25 -2.873 1 33.16 135 SER B N 1
ATOM 2194 C CA . SER B 1 135 ? 19.469 -48.469 -2.178 1 33.16 135 SER B CA 1
ATOM 2195 C C . SER B 1 135 ? 20.844 -48.281 -1.553 1 33.16 135 SER B C 1
ATOM 2197 O O . SER B 1 135 ? 21.844 -48.156 -2.264 1 33.16 135 SER B O 1
ATOM 2199 N N . THR B 1 136 ? 20.891 -47.531 -0.394 1 32.28 136 THR B N 1
ATOM 2200 C CA . THR B 1 136 ? 22.047 -47.562 0.511 1 32.28 136 THR B CA 1
ATOM 2201 C C . THR B 1 136 ? 22.641 -48.969 0.581 1 32.28 136 THR B C 1
ATOM 2203 O O . THR B 1 136 ? 21.984 -49.906 1.065 1 32.28 136 THR B O 1
ATOM 2206 N N . GLN B 1 137 ? 23.344 -49.406 -0.395 1 30.36 137 GLN B N 1
ATOM 2207 C CA . GLN B 1 137 ? 24.266 -50.531 -0.368 1 30.36 137 GLN B CA 1
ATOM 2208 C C . GLN B 1 137 ? 25.031 -50.562 0.948 1 30.36 137 GLN B C 1
ATOM 2210 O O . GLN B 1 137 ? 25.719 -49.625 1.302 1 30.36 137 GLN B O 1
ATOM 2215 N N . GLN B 1 138 ? 24.469 -51.281 2.057 1 30.42 138 GLN B N 1
ATOM 2216 C CA . GLN B 1 138 ? 25.297 -51.625 3.207 1 30.42 138 GLN B CA 1
ATOM 2217 C C . GLN B 1 138 ? 26.672 -52.094 2.77 1 30.42 138 GLN B C 1
ATOM 2219 O O . GLN B 1 138 ? 26.797 -53 1.927 1 30.42 138 GLN B O 1
ATOM 2224 N N . PRO B 1 139 ? 27.672 -51.281 2.943 1 31.78 139 PRO B N 1
ATOM 2225 C CA . PRO B 1 139 ? 29.047 -51.688 2.625 1 31.78 139 PRO B CA 1
ATOM 2226 C C . PRO B 1 139 ? 29.391 -53.094 3.141 1 31.78 139 PRO B C 1
ATOM 2228 O O . PRO B 1 139 ? 29.031 -53.438 4.266 1 31.78 139 PRO B O 1
ATOM 2231 N N . ALA B 1 140 ? 29.172 -54.156 2.4 1 31.02 140 ALA B N 1
ATOM 2232 C CA . ALA B 1 140 ? 29.703 -55.438 2.801 1 31.02 140 ALA B CA 1
ATOM 2233 C C . ALA B 1 140 ? 31.094 -55.312 3.426 1 31.02 140 ALA B C 1
ATOM 2235 O O . ALA B 1 140 ? 32 -54.719 2.816 1 31.02 140 ALA B O 1
ATOM 2236 N N . ASP B 1 141 ? 31.094 -55.125 4.809 1 28.06 141 ASP B N 1
ATOM 2237 C CA . ASP B 1 141 ? 32.344 -55.219 5.574 1 28.06 141 ASP B CA 1
ATOM 2238 C C . ASP B 1 141 ? 33.156 -56.406 5.113 1 28.06 141 ASP B C 1
ATOM 2240 O O . ASP B 1 141 ? 32.781 -57.562 5.328 1 28.06 141 ASP B O 1
ATOM 2244 N N . SER B 1 142 ? 33.656 -56.375 3.928 1 28.52 142 SER B N 1
ATOM 2245 C CA . SER B 1 142 ? 34.719 -57.312 3.516 1 28.52 142 SER B CA 1
ATOM 2246 C C . SER B 1 142 ? 35.75 -57.5 4.613 1 28.52 142 SER B C 1
ATOM 2248 O O . SER B 1 142 ? 36.375 -56.531 5.051 1 28.52 142 SER B O 1
ATOM 2250 N N . GLY B 1 143 ? 35.312 -58.5 5.645 1 29.08 143 GLY B N 1
ATOM 2251 C CA . GLY B 1 143 ? 36.344 -59.062 6.488 1 29.08 143 GLY B CA 1
ATOM 2252 C C . GLY B 1 143 ? 37.688 -59.219 5.789 1 29.08 143 GLY B C 1
ATOM 2253 O O . GLY B 1 143 ? 37.781 -59.875 4.75 1 29.08 143 GLY B O 1
ATOM 2254 N N . GLU B 1 144 ? 38.469 -58.281 6.074 1 23.88 144 GLU B N 1
ATOM 2255 C CA . GLU B 1 144 ? 39.844 -58.125 5.625 1 23.88 144 GLU B CA 1
ATOM 2256 C C . GLU B 1 144 ? 40.625 -59.438 5.73 1 23.88 144 GLU B C 1
ATOM 2258 O O . GLU B 1 144 ? 40.469 -60.188 6.691 1 23.88 144 GLU B O 1
ATOM 2263 N N . ALA B 1 145 ? 41.594 -59.562 4.922 1 26.19 145 ALA B N 1
ATOM 2264 C CA . ALA B 1 145 ? 42.562 -60.312 4.113 1 26.19 145 ALA B CA 1
ATOM 2265 C C . ALA B 1 145 ? 43.719 -60.812 4.973 1 26.19 145 ALA B C 1
ATOM 2267 O O . ALA B 1 145 ? 44.375 -61.812 4.641 1 26.19 145 ALA B O 1
ATOM 2268 N N . GLY B 1 146 ? 44.156 -60.062 5.965 1 23.12 146 GLY B N 1
ATOM 2269 C CA . GLY B 1 146 ? 45.594 -60 5.781 1 23.12 146 GLY B CA 1
ATOM 2270 C C . GLY B 1 146 ? 46.312 -61.25 6.199 1 23.12 146 GLY B C 1
ATOM 2271 O O . GLY B 1 146 ? 45.781 -62.062 6.98 1 23.12 146 GLY B O 1
ATOM 2272 N N . ARG B 1 147 ? 47.438 -61.375 5.754 1 22.38 147 ARG B N 1
ATOM 2273 C CA . ARG B 1 147 ? 48.531 -62.25 5.34 1 22.38 147 ARG B CA 1
ATOM 2274 C C . ARG B 1 147 ? 49.312 -62.781 6.547 1 22.38 147 ARG B C 1
ATOM 2276 O O . ARG B 1 147 ? 50.094 -63.688 6.426 1 22.38 147 ARG B O 1
ATOM 2283 N N . PRO B 1 148 ? 49.156 -62.188 7.809 1 23 148 PRO B N 1
ATOM 2284 C CA . PRO B 1 148 ? 50.594 -62.125 8.055 1 23 148 PRO B CA 1
ATOM 2285 C C . PRO B 1 148 ? 51.219 -63.531 8.203 1 23 148 PRO B C 1
ATOM 2287 O O . PRO B 1 148 ? 50.5 -64.5 8.484 1 23 148 PRO B O 1
ATOM 2290 N N . ASP B 1 149 ? 52.5 -63.594 8.117 1 20.42 149 ASP B N 1
ATOM 2291 C CA . ASP B 1 149 ? 53.719 -64.375 7.809 1 20.42 149 ASP B CA 1
ATOM 2292 C C . ASP B 1 149 ? 54.062 -65.312 8.953 1 20.42 149 ASP B C 1
ATOM 2294 O O . ASP B 1 149 ? 54.5 -66.438 8.727 1 20.42 149 ASP B O 1
ATOM 2298 N N . THR B 1 150 ? 54.094 -64.75 10.195 1 23.22 150 THR B N 1
ATOM 2299 C CA . THR B 1 150 ? 55.438 -65.062 10.633 1 23.22 150 THR B CA 1
ATOM 2300 C C . THR B 1 150 ? 55.562 -66.5 10.992 1 23.22 150 THR B C 1
ATOM 2302 O O . THR B 1 150 ? 54.562 -67.188 11.305 1 23.22 150 THR B O 1
ATOM 2305 N N . ALA B 1 151 ? 56.812 -67 11.125 1 20.59 151 ALA B N 1
ATOM 2306 C CA . ALA B 1 151 ? 57.75 -68.062 11.023 1 20.59 151 ALA B CA 1
ATOM 2307 C C . ALA B 1 151 ? 57.625 -69 12.219 1 20.59 151 ALA B C 1
ATOM 2309 O O . ALA B 1 151 ? 57.438 -70.25 12.055 1 20.59 151 ALA B O 1
ATOM 2310 N N . ASP B 1 152 ? 58.312 -68.688 13.305 1 21.34 152 ASP B N 1
ATOM 2311 C CA . ASP B 1 152 ? 59.438 -69.562 13.625 1 21.34 152 ASP B CA 1
ATOM 2312 C C . ASP B 1 152 ? 59 -70.688 14.492 1 21.34 152 ASP B C 1
ATOM 2314 O O . ASP B 1 152 ? 57.906 -70.688 15.055 1 21.34 152 ASP B O 1
ATOM 2318 N N . ASN B 1 153 ? 59.938 -71.062 15.414 1 21.52 153 ASN B N 1
ATOM 2319 C CA . ASN B 1 153 ? 60.781 -72.25 15.703 1 21.52 153 ASN B CA 1
ATOM 2320 C C . ASN B 1 153 ? 60.156 -73.125 16.812 1 21.52 153 ASN B C 1
ATOM 2322 O O . ASN B 1 153 ? 59.844 -74.25 16.594 1 21.52 153 ASN B O 1
ATOM 2326 N N . ALA B 1 154 ? 60.875 -73.125 18.031 1 20.88 154 ALA B N 1
ATOM 2327 C CA . ALA B 1 154 ? 61.656 -74.25 18.531 1 20.88 154 ALA B CA 1
ATOM 2328 C C . ALA B 1 154 ? 60.875 -75 19.578 1 20.88 154 ALA B C 1
ATOM 2330 O O . ALA B 1 154 ? 60.688 -76.25 19.469 1 20.88 154 ALA B O 1
ATOM 2331 N N . ASP B 1 155 ? 61.094 -74.562 20.891 1 21.47 155 ASP B N 1
ATOM 2332 C CA . ASP B 1 155 ? 61.875 -75.5 21.719 1 21.47 155 ASP B CA 1
ATOM 2333 C C . ASP B 1 155 ? 60.969 -76.438 22.5 1 21.47 155 ASP B C 1
ATOM 2335 O O . ASP B 1 155 ? 59.75 -76.188 22.609 1 21.47 155 ASP B O 1
ATOM 2339 N N . ALA B 1 156 ? 61.25 -76.438 23.875 1 24.44 156 ALA B N 1
ATOM 2340 C CA . ALA B 1 156 ? 61.906 -77.562 24.609 1 24.44 156 ALA B CA 1
ATOM 2341 C C . ALA B 1 156 ? 60.906 -78.375 25.391 1 24.44 156 ALA B C 1
ATOM 2343 O O . ALA B 1 156 ? 60.062 -79.062 24.797 1 24.44 156 ALA B O 1
ATOM 2344 N N . PRO B 1 157 ? 61.219 -78.375 26.781 1 25.17 157 PRO B N 1
ATOM 2345 C CA . PRO B 1 157 ? 61.656 -79.562 27.516 1 25.17 157 PRO B CA 1
ATOM 2346 C C . PRO B 1 157 ? 60.5 -80.312 28.156 1 25.17 157 PRO B C 1
ATOM 2348 O O . PRO B 1 157 ? 59.406 -79.812 28.297 1 25.17 157 PRO B O 1
ATOM 2351 N N . ALA B 1 158 ? 60.906 -81.375 28.703 1 29.22 158 ALA B N 1
ATOM 2352 C CA . ALA B 1 158 ? 60.656 -82.688 29.203 1 29.22 158 ALA B CA 1
ATOM 2353 C C . ALA B 1 158 ? 59.812 -82.688 30.469 1 29.22 158 ALA B C 1
ATOM 2355 O O . ALA B 1 158 ? 58.906 -83.5 30.625 1 29.22 158 ALA B O 1
ATOM 2356 N N . GLU B 1 159 ? 60.438 -81.812 31.453 1 27.48 159 GLU B N 1
ATOM 2357 C CA . GLU B 1 159 ? 60.5 -82.375 32.812 1 27.48 159 GLU B CA 1
ATOM 2358 C C . GLU B 1 159 ? 59.188 -82.188 33.562 1 27.48 159 GLU B C 1
ATOM 2360 O O . GLU B 1 159 ? 58.562 -81.125 33.469 1 27.48 159 GLU B O 1
#

Nearest PDB structures (foldseek):
  8gb3-assembly1_E  TM=8.212E-01  e=5.808E-14  Mycobacterium tuberculosis
  1dkg-assembly1_A  TM=7.669E-01  e=1.472E-05  Escherichia coli
  1dkg-assembly1_B  TM=6.197E-01  e=5.261E-06  Escherichia coli
  3a6m-assembly1_B  TM=4.943E-01  e=1.881E-06  Thermus thermophilus HB8
  8gb3-assembly1_E  TM=8.220E-01  e=5.618E-14  Mycobacterium tuberculosis

Organism: NCBI:txid1299332